Protein AF-A0A2N2MQY7-F1 (afdb_monomer_lite)

Secondary structure (DSSP, 8-state):
---S-S-----TTGGGSHHHHHHHHHT-TTHHHHHHHHHHHHHHHHHHHSGGG-EE-SSHHHHHHHHHHTT--HHHHHHHHHHHTSTTT--SEEEETTEEE-HHHHHHHHHHHHHHHHHHHHHHHHHHHHHHSS-S--------------------------------------------------------TTSHHHHHHHHHHHHHHHSS-SS--IIIIIHHHHHHHHTS-TTS-HHHHHHHHHHHHHTS-TTS---HHHHHHHHHHHHHHHHHHHHHHHHHHHHHHHHHHHHHHHHHHHHHHHHHHHHHHHHHHHHHHHTGGGS-HHHHHHHHHHHHHT-HHHHHHHHHHHHHHHTT-

pLDDT: mean 80.65, std 22.26, range [26.38, 97.62]

Structure (mmCIF, N/CA/C/O backbone):
data_AF-A0A2N2MQY7-F1
#
_entry.id   AF-A0A2N2MQY7-F1
#
loop_
_atom_site.group_PDB
_atom_site.id
_atom_site.type_symbol
_atom_site.label_atom_id
_atom_site.label_alt_id
_atom_site.label_comp_id
_atom_site.label_asym_id
_atom_site.label_entity_id
_atom_site.label_seq_id
_atom_site.pdbx_PDB_ins_code
_atom_site.Cartn_x
_atom_site.Cartn_y
_atom_site.Cartn_z
_atom_site.occupancy
_atom_site.B_iso_or_equiv
_atom_site.auth_seq_id
_atom_site.auth_comp_id
_atom_site.auth_asym_id
_atom_site.auth_atom_id
_atom_site.pdbx_PDB_model_num
ATOM 1 N N . MET A 1 1 ? -18.617 -23.678 7.180 1.00 64.31 1 MET A N 1
ATOM 2 C CA . MET A 1 1 ? -18.339 -22.227 7.083 1.00 64.31 1 MET A CA 1
ATOM 3 C C . MET A 1 1 ? -16.879 -22.102 6.721 1.00 64.31 1 MET A C 1
ATOM 5 O O . MET A 1 1 ? -16.097 -22.791 7.358 1.00 64.31 1 MET A O 1
ATOM 9 N N . LYS A 1 2 ? -16.524 -21.316 5.703 1.00 74.25 2 LYS A N 1
ATOM 10 C CA . LYS A 1 2 ? -15.114 -21.107 5.363 1.00 74.25 2 LYS A CA 1
ATOM 11 C C . LYS A 1 2 ? -14.362 -20.548 6.583 1.00 74.25 2 LYS A C 1
ATOM 13 O O . LYS A 1 2 ? -14.871 -19.644 7.252 1.00 74.25 2 LYS A O 1
ATOM 18 N N . THR A 1 3 ? -13.199 -21.111 6.878 1.00 87.56 3 THR A N 1
ATOM 19 C CA . THR A 1 3 ? -12.299 -20.779 8.001 1.00 87.56 3 THR A CA 1
ATOM 20 C C . THR A 1 3 ? -11.134 -19.895 7.563 1.00 87.56 3 THR A C 1
ATOM 22 O O . THR A 1 3 ? -10.180 -19.723 8.306 1.00 87.56 3 THR A O 1
ATOM 25 N N . ASN A 1 4 ? -11.236 -19.305 6.375 1.00 91.56 4 ASN A N 1
ATOM 26 C CA . ASN A 1 4 ? -10.226 -18.462 5.752 1.00 91.56 4 ASN A CA 1
ATOM 27 C C . ASN A 1 4 ? -10.803 -17.083 5.375 1.00 91.56 4 ASN A C 1
ATOM 29 O O . ASN A 1 4 ? -11.990 -16.798 5.632 1.00 91.56 4 ASN A O 1
ATOM 33 N N . ILE A 1 5 ? -9.976 -16.224 4.779 1.00 92.19 5 ILE A N 1
ATOM 34 C CA . ILE A 1 5 ? -10.369 -14.892 4.299 1.00 92.19 5 ILE A CA 1
ATOM 35 C C . ILE A 1 5 ? -9.988 -14.705 2.827 1.00 92.19 5 ILE A C 1
ATOM 37 O O . ILE A 1 5 ? -8.926 -15.135 2.395 1.00 92.19 5 ILE A O 1
ATOM 41 N N . ASP A 1 6 ? -10.861 -14.041 2.067 1.00 88.25 6 ASP A N 1
ATOM 42 C CA . ASP A 1 6 ? -10.621 -13.739 0.646 1.00 88.25 6 ASP A CA 1
ATOM 43 C C . ASP A 1 6 ? -9.917 -12.378 0.455 1.00 88.25 6 ASP A C 1
ATOM 45 O O . ASP A 1 6 ? -9.412 -12.073 -0.622 1.00 88.25 6 ASP A O 1
ATOM 49 N N . TYR A 1 7 ? -9.908 -11.534 1.493 1.00 88.69 7 TYR A N 1
ATOM 50 C CA . TYR A 1 7 ? -9.306 -10.205 1.471 1.00 88.69 7 TYR A CA 1
ATOM 51 C C . TYR A 1 7 ? -8.733 -9.846 2.841 1.00 88.69 7 TYR A C 1
ATOM 53 O O . TYR A 1 7 ? -9.344 -10.133 3.873 1.00 88.69 7 TYR A O 1
ATOM 61 N N . TYR A 1 8 ? -7.597 -9.155 2.827 1.00 91.25 8 TYR A N 1
ATOM 62 C CA . TYR A 1 8 ? -7.006 -8.484 3.976 1.00 91.25 8 TYR A CA 1
ATOM 63 C C . TYR A 1 8 ? -6.387 -7.150 3.529 1.00 91.25 8 TYR A C 1
ATOM 65 O O . TYR A 1 8 ? -5.948 -7.019 2.381 1.00 91.25 8 TYR A O 1
ATOM 73 N N . PRO A 1 9 ? -6.377 -6.124 4.395 1.00 86.69 9 PRO A N 1
ATOM 74 C CA . PRO A 1 9 ? -5.800 -4.836 4.051 1.00 86.69 9 PRO A CA 1
ATOM 75 C C . PRO A 1 9 ? -4.275 -4.945 3.943 1.00 86.69 9 PRO A C 1
ATOM 77 O O . PRO A 1 9 ? -3.631 -5.652 4.712 1.00 86.69 9 PRO A O 1
ATOM 80 N N . HIS A 1 10 ? -3.677 -4.189 3.027 1.00 83.19 10 HIS A N 1
ATOM 81 C CA . HIS A 1 10 ? -2.232 -3.977 2.980 1.00 83.19 10 HIS A CA 1
ATOM 82 C C . HIS A 1 10 ? -1.944 -2.475 2.962 1.00 83.19 10 HIS A C 1
ATOM 84 O O . HIS A 1 10 ? -2.691 -1.687 2.380 1.00 83.19 10 HIS A O 1
ATOM 90 N N . LYS A 1 11 ? -0.862 -2.052 3.624 1.00 82.88 11 LYS A N 1
ATOM 91 C CA . LYS A 1 11 ? -0.440 -0.645 3.607 1.00 82.88 11 LYS A CA 1
ATOM 92 C C . LYS A 1 11 ? 0.116 -0.316 2.219 1.00 82.88 11 LYS A C 1
ATOM 94 O O . LYS A 1 11 ? 1.047 -0.976 1.766 1.00 82.88 11 LYS A O 1
ATOM 99 N N . SER A 1 12 ? -0.386 0.737 1.575 1.00 79.69 12 SER A N 1
ATOM 100 C CA . SER A 1 12 ? 0.111 1.210 0.268 1.00 79.69 12 SER A CA 1
ATOM 101 C C . SER A 1 12 ? 1.613 1.539 0.279 1.00 79.69 12 SER A C 1
ATOM 103 O O . SER A 1 12 ? 2.314 1.371 -0.715 1.00 79.69 12 SER A O 1
ATOM 105 N N . GLU A 1 13 ? 2.132 1.944 1.437 1.00 87.12 13 GLU A N 1
ATOM 106 C CA . GLU A 1 13 ? 3.542 2.271 1.659 1.00 87.12 13 GLU A CA 1
ATOM 107 C C . GLU A 1 13 ? 4.332 1.123 2.316 1.00 87.12 13 GLU A C 1
ATOM 109 O O . GLU A 1 13 ? 5.405 1.358 2.876 1.00 87.12 13 GLU A O 1
ATOM 114 N N . ALA A 1 14 ? 3.834 -0.122 2.271 1.00 84.38 14 ALA A N 1
ATOM 115 C CA . ALA A 1 14 ? 4.506 -1.272 2.888 1.00 84.38 14 ALA A CA 1
ATOM 116 C C . ALA A 1 14 ? 5.955 -1.430 2.397 1.00 84.38 14 ALA A C 1
ATOM 118 O O . ALA A 1 14 ? 6.856 -1.621 3.210 1.00 84.38 14 ALA A O 1
ATOM 119 N N . HIS A 1 15 ? 6.208 -1.181 1.108 1.00 85.56 15 HIS A N 1
ATOM 120 C CA . HIS A 1 15 ? 7.547 -1.189 0.509 1.00 85.56 15 HIS A CA 1
ATOM 121 C C . HIS A 1 15 ? 8.566 -0.265 1.219 1.00 85.56 15 HIS A C 1
ATOM 123 O O . HIS A 1 15 ? 9.780 -0.470 1.107 1.00 85.56 15 HIS A O 1
ATOM 129 N N . ARG A 1 16 ? 8.115 0.759 1.964 1.00 90.38 16 ARG A N 1
ATOM 130 C CA . ARG A 1 16 ? 8.981 1.692 2.711 1.00 90.38 16 ARG A CA 1
ATOM 131 C C . ARG A 1 16 ? 9.264 1.271 4.149 1.00 90.38 16 ARG A C 1
ATOM 133 O O . ARG A 1 16 ? 10.143 1.881 4.768 1.00 90.38 16 ARG A O 1
ATOM 140 N N . HIS A 1 17 ? 8.546 0.280 4.675 1.00 92.69 17 HIS A N 1
ATOM 141 C CA . HIS A 1 17 ? 8.707 -0.191 6.048 1.00 92.69 17 HIS A CA 1
ATOM 142 C C . HIS A 1 17 ? 10.116 -0.752 6.279 1.00 92.69 17 HIS A C 1
ATOM 144 O O . HIS A 1 17 ? 10.716 -1.332 5.372 1.00 92.69 17 HIS A O 1
ATOM 150 N N . ALA A 1 18 ? 10.634 -0.605 7.502 1.00 93.06 18 ALA A N 1
ATOM 151 C CA . ALA A 1 18 ? 11.970 -1.081 7.860 1.00 93.06 18 ALA A CA 1
ATOM 152 C C . ALA A 1 18 ? 12.117 -2.591 7.610 1.00 93.06 18 ALA A C 1
ATOM 154 O O . ALA A 1 18 ? 13.033 -2.987 6.906 1.00 93.06 18 ALA A O 1
ATOM 155 N N . LYS A 1 19 ? 11.139 -3.395 8.050 1.00 93.56 19 LYS A N 1
ATOM 156 C CA . LYS A 1 19 ? 11.096 -4.855 7.838 1.00 93.56 19 LYS A CA 1
ATOM 157 C C . LYS A 1 19 ? 11.297 -5.266 6.368 1.00 93.56 19 LYS A C 1
ATOM 159 O O . LYS A 1 19 ? 12.140 -6.101 6.060 1.00 93.56 19 LYS A O 1
ATOM 164 N N . PHE A 1 20 ? 10.597 -4.608 5.438 1.00 93.69 20 PHE A N 1
ATOM 165 C CA . PHE A 1 20 ? 10.750 -4.873 4.001 1.00 93.69 20 PHE A CA 1
ATOM 166 C C . PHE A 1 20 ? 12.090 -4.379 3.444 1.00 93.69 20 PHE A C 1
ATOM 168 O O . PHE A 1 20 ? 12.684 -5.045 2.603 1.00 93.69 20 PHE A O 1
ATOM 175 N N . LYS A 1 21 ? 12.617 -3.247 3.927 1.00 93.56 21 LYS A N 1
ATOM 176 C CA . LYS A 1 21 ? 13.974 -2.798 3.566 1.00 93.56 21 LYS A CA 1
ATOM 177 C C . LYS A 1 21 ? 15.042 -3.791 4.032 1.00 93.56 21 LYS A C 1
ATOM 179 O O . LYS A 1 21 ? 15.948 -4.082 3.256 1.00 93.56 21 LYS A O 1
ATOM 184 N N . THR A 1 22 ? 14.918 -4.321 5.248 1.00 94.12 22 THR A N 1
ATOM 185 C CA . THR A 1 22 ? 15.824 -5.338 5.798 1.00 94.12 22 THR A CA 1
ATOM 186 C C . THR A 1 22 ? 15.770 -6.615 4.968 1.00 94.12 22 THR A C 1
ATOM 188 O O . THR A 1 22 ? 16.815 -7.076 4.515 1.00 94.12 22 THR A O 1
ATOM 191 N N . LEU A 1 23 ? 14.566 -7.118 4.665 1.00 94.69 23 LEU A N 1
ATOM 192 C CA . LEU A 1 23 ? 14.376 -8.285 3.799 1.00 94.69 23 LEU A CA 1
ATOM 193 C C . LEU A 1 23 ? 15.069 -8.101 2.440 1.00 94.69 23 LEU A C 1
ATOM 195 O O . LEU A 1 23 ? 15.850 -8.953 2.020 1.00 94.69 23 LEU A O 1
ATOM 199 N N . ARG A 1 24 ? 14.846 -6.961 1.773 1.00 94.06 24 ARG A N 1
ATOM 200 C CA . ARG A 1 24 ? 15.502 -6.663 0.490 1.00 94.06 24 ARG A CA 1
ATOM 201 C C . ARG A 1 24 ? 17.022 -6.598 0.619 1.00 94.06 24 ARG A C 1
ATOM 203 O O . ARG A 1 24 ? 17.723 -7.074 -0.264 1.00 94.06 24 ARG A O 1
ATOM 210 N N . SER A 1 25 ? 17.537 -6.046 1.715 1.00 92.44 25 SER A N 1
ATOM 211 C CA . SER A 1 25 ? 18.980 -5.979 1.948 1.00 92.44 25 SER A CA 1
ATOM 212 C C . SER A 1 25 ? 19.604 -7.365 2.147 1.00 92.44 25 SER A C 1
ATOM 214 O O . SER A 1 25 ? 20.717 -7.579 1.675 1.00 92.44 25 SER A O 1
ATOM 216 N N . MET A 1 26 ? 18.907 -8.301 2.805 1.00 91.25 26 MET A N 1
ATOM 217 C CA . MET A 1 26 ? 19.394 -9.671 3.037 1.00 91.25 26 MET A CA 1
ATOM 218 C C . MET A 1 26 ? 19.510 -10.489 1.745 1.00 91.25 26 MET A C 1
ATOM 220 O O . MET A 1 26 ? 20.450 -11.262 1.594 1.00 91.25 26 MET A O 1
ATOM 224 N N . TYR A 1 27 ? 18.601 -10.275 0.791 1.00 90.19 27 TYR A N 1
ATOM 225 C CA . TYR A 1 27 ? 18.616 -10.929 -0.526 1.00 90.19 27 TYR A CA 1
ATOM 226 C C . TYR A 1 27 ? 19.335 -10.101 -1.611 1.00 90.19 27 TYR A C 1
ATOM 228 O O . TYR A 1 27 ? 19.337 -10.461 -2.786 1.00 90.19 27 TYR A O 1
ATOM 236 N N . GLY A 1 28 ? 19.977 -8.998 -1.213 1.00 83.00 28 GLY A N 1
ATOM 237 C CA . GLY A 1 28 ? 20.645 -8.049 -2.097 1.00 83.00 28 GLY A CA 1
ATOM 238 C C . GLY A 1 28 ? 19.695 -6.991 -2.668 1.00 83.00 28 GLY A C 1
ATOM 239 O O . GLY A 1 28 ? 18.598 -7.284 -3.135 1.00 83.00 28 GLY A O 1
ATOM 240 N N . ASN A 1 29 ? 20.152 -5.733 -2.711 1.00 74.25 29 ASN A N 1
ATOM 241 C CA . ASN A 1 29 ? 19.390 -4.578 -3.224 1.00 74.25 29 ASN A CA 1
ATOM 242 C C . ASN A 1 29 ? 19.166 -4.588 -4.760 1.00 74.25 29 ASN A C 1
ATOM 244 O O . ASN A 1 29 ? 18.956 -3.539 -5.367 1.00 74.25 29 ASN A O 1
ATOM 248 N N . SER A 1 30 ? 19.249 -5.756 -5.396 1.00 78.00 30 SER A N 1
ATOM 249 C CA . SER A 1 30 ? 19.023 -5.989 -6.823 1.00 78.00 30 SER A CA 1
ATOM 250 C C . SER A 1 30 ? 17.628 -6.600 -7.056 1.00 78.00 30 SER A C 1
ATOM 252 O O . SER A 1 30 ? 16.735 -6.488 -6.213 1.00 78.00 30 SER A O 1
ATOM 254 N N . ASN A 1 31 ? 17.416 -7.240 -8.210 1.00 85.88 31 ASN A N 1
ATOM 255 C CA . ASN A 1 31 ? 16.150 -7.898 -8.551 1.00 85.88 31 ASN A CA 1
ATOM 256 C C . ASN A 1 31 ? 15.737 -8.982 -7.537 1.00 85.88 31 ASN A C 1
ATOM 258 O O . ASN A 1 31 ? 14.543 -9.170 -7.322 1.00 85.88 31 ASN A O 1
ATOM 262 N N . GLU A 1 32 ? 16.691 -9.652 -6.882 1.00 88.88 32 GLU A N 1
ATOM 263 C CA . GLU A 1 32 ? 16.396 -10.711 -5.903 1.00 88.88 32 GLU A CA 1
ATOM 264 C C . GLU A 1 32 ? 15.762 -10.175 -4.615 1.00 88.88 32 GLU A C 1
ATOM 266 O O . GLU A 1 32 ? 14.835 -10.789 -4.092 1.00 88.88 32 GLU A O 1
ATOM 271 N N . GLY A 1 33 ? 16.164 -8.991 -4.138 1.00 92.06 33 GLY A N 1
ATOM 272 C CA . GLY A 1 33 ? 15.514 -8.352 -2.993 1.00 92.06 33 GLY A CA 1
ATOM 273 C C . GLY A 1 33 ? 14.039 -8.057 -3.268 1.00 92.06 33 GLY A C 1
ATOM 274 O O . GLY A 1 33 ? 13.167 -8.387 -2.464 1.00 92.06 33 GLY A O 1
ATOM 275 N N . TRP A 1 34 ? 13.732 -7.490 -4.437 1.00 93.31 34 TRP A N 1
ATOM 276 C CA . TRP A 1 34 ? 12.344 -7.254 -4.847 1.00 93.31 34 TRP A CA 1
ATOM 277 C C . TRP A 1 34 ? 11.568 -8.556 -5.073 1.00 93.31 34 TRP A C 1
ATOM 279 O O . TRP A 1 34 ? 10.391 -8.629 -4.716 1.00 93.31 34 TRP A O 1
ATOM 289 N N . ALA A 1 35 ? 12.215 -9.596 -5.605 1.00 94.62 35 ALA A N 1
ATOM 290 C CA . ALA A 1 35 ? 11.611 -10.918 -5.733 1.00 94.62 35 ALA A CA 1
ATOM 291 C C . ALA A 1 35 ? 11.278 -11.527 -4.360 1.00 94.62 35 ALA A C 1
ATOM 293 O O . ALA A 1 35 ? 10.201 -12.096 -4.200 1.00 94.62 35 ALA A O 1
ATOM 294 N N . ALA A 1 36 ? 12.145 -11.366 -3.354 1.00 94.69 36 ALA A N 1
ATOM 295 C CA . ALA A 1 36 ? 11.895 -11.811 -1.982 1.00 94.69 36 ALA A CA 1
ATOM 296 C C . ALA A 1 36 ? 10.672 -11.115 -1.359 1.00 94.69 36 ALA A C 1
ATOM 298 O O . ALA A 1 36 ? 9.833 -11.772 -0.743 1.00 94.69 36 ALA A O 1
ATOM 299 N N . GLU A 1 37 ? 10.509 -9.806 -1.575 1.00 94.69 37 GLU A N 1
ATOM 300 C CA . GLU A 1 37 ? 9.297 -9.091 -1.154 1.00 94.69 37 GLU A CA 1
ATOM 301 C C . GLU A 1 37 ? 8.044 -9.603 -1.884 1.00 94.69 37 GLU A C 1
ATOM 303 O O . GLU A 1 37 ? 7.013 -9.832 -1.253 1.00 94.69 37 GLU A O 1
ATOM 308 N N . GLY A 1 38 ? 8.126 -9.847 -3.195 1.00 94.88 38 GLY A N 1
ATOM 309 C CA . GLY A 1 38 ? 7.031 -10.452 -3.961 1.00 94.88 38 GLY A CA 1
ATOM 310 C C . GLY A 1 38 ? 6.638 -11.841 -3.442 1.00 94.88 38 GLY A C 1
ATOM 311 O O . GLY A 1 38 ? 5.454 -12.118 -3.247 1.00 94.88 38 GLY A O 1
ATOM 312 N N . ARG A 1 39 ? 7.631 -12.688 -3.141 1.00 96.25 39 ARG A N 1
ATOM 313 C CA . ARG A 1 39 ? 7.446 -14.020 -2.539 1.00 96.25 39 ARG A CA 1
ATOM 314 C C . ARG A 1 39 ? 6.794 -13.933 -1.161 1.00 96.25 39 ARG A C 1
ATOM 316 O O . ARG A 1 39 ? 5.934 -14.751 -0.854 1.00 96.25 39 ARG A O 1
ATOM 323 N N . PHE A 1 40 ? 7.129 -12.926 -0.353 1.00 95.75 40 PHE A N 1
ATOM 324 C CA . PHE A 1 40 ? 6.443 -12.696 0.920 1.00 95.75 40 PHE A CA 1
ATOM 325 C C . PHE A 1 40 ? 4.948 -12.415 0.711 1.00 95.75 40 PHE A C 1
ATOM 327 O O . PHE A 1 40 ? 4.113 -13.004 1.391 1.00 95.75 40 PHE A O 1
ATOM 334 N N . TRP A 1 41 ? 4.585 -11.546 -0.237 1.00 95.25 41 TRP A N 1
ATOM 335 C CA . TRP A 1 41 ? 3.173 -11.244 -0.495 1.00 95.25 41 TRP A CA 1
ATOM 336 C C . TRP A 1 41 ? 2.405 -12.456 -1.017 1.00 95.25 41 TRP A C 1
ATOM 338 O O . TRP A 1 41 ? 1.271 -12.685 -0.597 1.00 95.25 41 TRP A O 1
ATOM 348 N N . ALA A 1 42 ? 3.033 -13.257 -1.876 1.00 96.12 42 ALA A N 1
ATOM 349 C CA . ALA A 1 42 ? 2.471 -14.527 -2.312 1.00 96.12 42 ALA A CA 1
ATOM 350 C C . ALA A 1 42 ? 2.276 -15.490 -1.127 1.00 96.12 42 ALA A C 1
ATOM 352 O O . ALA A 1 42 ? 1.174 -16.000 -0.948 1.00 96.12 42 ALA A O 1
ATOM 353 N N . LEU A 1 43 ? 3.275 -15.651 -0.250 1.00 96.62 43 LEU A N 1
ATOM 354 C CA . LEU A 1 43 ? 3.163 -16.460 0.969 1.00 96.62 43 LEU A CA 1
ATOM 355 C C . LEU A 1 43 ? 2.022 -15.973 1.873 1.00 96.62 43 LEU A C 1
ATOM 357 O O . LEU A 1 43 ? 1.276 -16.778 2.423 1.00 96.62 43 LEU A O 1
ATOM 361 N N . ASN A 1 44 ? 1.850 -14.659 1.998 1.00 95.25 44 ASN A N 1
ATOM 362 C CA . ASN A 1 44 ? 0.792 -14.074 2.812 1.00 95.25 44 ASN A CA 1
ATOM 363 C C . ASN A 1 44 ? -0.612 -14.413 2.267 1.00 95.25 44 ASN A C 1
ATOM 365 O O . ASN A 1 44 ? -1.529 -14.678 3.043 1.00 95.25 44 ASN A O 1
ATOM 369 N N . ASN A 1 45 ? -0.764 -14.521 0.941 1.00 95.38 45 ASN A N 1
ATOM 370 C CA . ASN A 1 45 ? -1.988 -15.044 0.326 1.00 95.38 45 ASN A CA 1
ATOM 371 C C . ASN A 1 45 ? -2.200 -16.534 0.639 1.00 95.38 45 ASN A C 1
ATOM 373 O O . ASN A 1 45 ? -3.327 -16.936 0.933 1.00 95.38 45 ASN A O 1
ATOM 377 N N . LEU A 1 46 ? -1.135 -17.348 0.631 1.00 96.00 46 LEU A N 1
ATOM 378 C CA . LEU A 1 46 ? -1.223 -18.763 1.019 1.00 96.00 46 LEU A CA 1
ATOM 379 C C . LEU A 1 46 ? -1.710 -18.900 2.462 1.00 96.00 46 LEU A C 1
ATOM 381 O O . LEU A 1 46 ? -2.647 -19.654 2.722 1.00 96.00 46 LEU A O 1
ATOM 385 N N . ILE A 1 47 ? -1.151 -18.105 3.378 1.00 96.44 47 ILE A N 1
ATOM 386 C CA . ILE A 1 47 ? -1.582 -18.038 4.779 1.00 96.44 47 ILE A CA 1
ATOM 387 C C . ILE A 1 47 ? -3.057 -17.638 4.869 1.00 96.44 47 ILE A C 1
ATOM 389 O O . ILE A 1 47 ? -3.827 -18.333 5.524 1.00 96.44 47 ILE A O 1
ATOM 393 N N . ALA A 1 48 ? -3.476 -16.565 4.192 1.00 95.31 48 ALA A N 1
ATOM 394 C CA . ALA A 1 48 ? -4.861 -16.091 4.217 1.00 95.31 48 ALA A CA 1
ATOM 395 C C . ALA A 1 48 ? -5.866 -17.131 3.692 1.00 95.31 48 ALA A C 1
ATOM 397 O O . ALA A 1 48 ? -7.005 -17.182 4.163 1.00 95.31 48 ALA A O 1
ATOM 398 N N . SER A 1 49 ? -5.440 -17.969 2.742 1.00 94.19 49 SER A N 1
ATOM 399 C CA . SER A 1 49 ? -6.254 -19.039 2.161 1.00 94.19 49 SER A CA 1
ATOM 400 C C . SER A 1 49 ? -6.343 -20.296 3.035 1.00 94.19 49 SER A C 1
ATOM 402 O O . SER A 1 49 ? -7.311 -21.053 2.898 1.00 94.19 49 SER A O 1
ATOM 404 N N . ALA A 1 50 ? -5.374 -20.498 3.935 1.00 94.12 50 ALA A N 1
ATOM 405 C CA . ALA A 1 50 ? -5.273 -21.661 4.804 1.00 94.12 50 ALA A CA 1
ATOM 406 C C . ALA A 1 50 ? -6.352 -21.677 5.899 1.00 94.12 50 ALA A C 1
ATOM 408 O O . ALA A 1 50 ? -6.986 -20.668 6.229 1.00 94.12 50 ALA A O 1
ATOM 409 N N . ASP A 1 51 ? -6.557 -22.849 6.499 1.00 93.06 51 ASP A N 1
ATOM 410 C CA . ASP A 1 51 ? -7.517 -23.005 7.586 1.00 93.06 51 ASP A CA 1
ATOM 411 C C . ASP A 1 51 ? -7.128 -22.166 8.805 1.00 93.06 51 ASP A C 1
ATOM 413 O O . ASP A 1 51 ? -5.995 -22.192 9.277 1.00 93.06 51 ASP A O 1
ATOM 417 N N . ASN A 1 52 ? -8.099 -21.409 9.320 1.00 93.88 52 ASN A N 1
ATOM 418 C CA . ASN A 1 52 ? -7.923 -20.414 10.382 1.00 93.88 52 ASN A CA 1
ATOM 419 C C . ASN A 1 52 ? -6.896 -19.322 10.058 1.00 93.88 52 ASN A C 1
ATOM 421 O O . ASN A 1 52 ? -6.456 -18.629 10.970 1.00 93.88 52 ASN A O 1
ATOM 425 N N . CYS A 1 53 ? -6.543 -19.160 8.781 1.00 95.62 53 CYS A N 1
ATOM 426 C CA . CYS A 1 53 ? -5.453 -18.306 8.320 1.00 95.62 53 CYS A CA 1
ATOM 427 C C . CYS A 1 53 ? -4.093 -18.656 8.955 1.00 95.62 53 CYS A C 1
ATOM 429 O O . CYS A 1 53 ? -3.295 -17.780 9.300 1.00 95.62 53 CYS A O 1
ATOM 431 N N . GLN A 1 54 ? -3.861 -19.956 9.154 1.00 95.38 54 GLN A N 1
ATOM 432 C CA . GLN A 1 54 ? -2.659 -20.512 9.765 1.00 95.38 54 GLN A CA 1
ATOM 433 C C . GLN A 1 54 ? -2.038 -21.533 8.819 1.00 95.38 54 GLN A C 1
ATOM 435 O O . GLN A 1 54 ? -2.652 -22.546 8.478 1.00 95.38 54 GLN A O 1
ATOM 440 N N . LEU A 1 55 ? -0.808 -21.267 8.393 1.00 95.81 55 LEU A N 1
ATOM 441 C CA . LEU A 1 55 ? -0.078 -22.146 7.497 1.00 95.81 55 LEU A CA 1
ATOM 442 C C . LEU A 1 55 ? 0.739 -23.154 8.304 1.00 95.81 55 LEU A C 1
ATOM 444 O O . LEU A 1 55 ? 1.742 -22.812 8.926 1.00 95.81 55 LEU A O 1
ATOM 448 N N . ASP A 1 56 ? 0.298 -24.408 8.277 1.00 95.56 56 ASP A N 1
ATOM 449 C CA . ASP A 1 56 ? 0.979 -25.534 8.914 1.00 95.56 56 ASP A CA 1
ATOM 450 C C . ASP A 1 56 ? 2.070 -26.104 7.994 1.00 95.56 56 ASP A C 1
ATOM 452 O O . ASP A 1 56 ? 1.778 -26.811 7.024 1.00 95.56 56 ASP A O 1
ATOM 456 N N . LEU A 1 57 ? 3.328 -25.806 8.318 1.00 94.88 57 LEU A N 1
ATOM 457 C CA . LEU A 1 57 ? 4.529 -26.271 7.624 1.00 94.88 57 LEU A CA 1
ATOM 458 C C . LEU A 1 57 ? 5.157 -27.513 8.274 1.00 94.88 57 LEU A C 1
ATOM 460 O O . LEU A 1 57 ? 6.122 -28.056 7.739 1.00 94.88 57 LEU A O 1
ATOM 464 N N . THR A 1 58 ? 4.590 -28.041 9.368 1.00 93.19 58 THR A N 1
ATOM 465 C CA . THR A 1 58 ? 5.041 -29.320 9.961 1.00 93.19 58 THR A CA 1
ATOM 466 C C . THR A 1 58 ? 4.855 -30.489 8.984 1.00 93.19 58 THR A C 1
ATOM 468 O O . THR A 1 58 ? 5.580 -31.489 9.004 1.00 93.19 58 THR A O 1
ATOM 471 N N . LYS A 1 59 ? 3.885 -30.352 8.073 1.00 91.75 59 LYS A N 1
ATOM 472 C CA . LYS A 1 59 ? 3.595 -31.303 7.003 1.00 91.75 59 LYS A CA 1
ATOM 473 C C . LYS A 1 59 ? 4.492 -31.028 5.800 1.00 91.75 59 LYS A C 1
ATOM 475 O O . LYS A 1 59 ? 4.287 -30.061 5.071 1.00 91.75 59 LYS A O 1
ATOM 480 N N . LYS A 1 60 ? 5.392 -31.968 5.490 1.00 91.50 60 LYS A N 1
ATOM 481 C CA . LYS A 1 60 ? 6.292 -31.894 4.318 1.00 91.50 60 LYS A CA 1
ATOM 482 C C . LYS A 1 60 ? 5.572 -31.615 2.992 1.00 91.50 60 LYS A C 1
ATOM 484 O O . LYS A 1 60 ? 6.124 -30.933 2.138 1.00 91.50 60 LYS A O 1
ATOM 489 N N . ARG A 1 61 ? 4.341 -32.116 2.820 1.00 93.56 61 ARG A N 1
ATOM 490 C CA . ARG A 1 61 ? 3.517 -31.831 1.631 1.00 93.56 61 ARG A CA 1
ATOM 491 C C . ARG A 1 61 ? 3.205 -30.339 1.501 1.00 93.56 61 ARG A C 1
ATOM 493 O O . ARG A 1 61 ? 3.322 -29.809 0.406 1.00 93.56 61 ARG A O 1
ATOM 500 N N . ASN A 1 62 ? 2.819 -29.688 2.597 1.00 92.75 62 ASN A N 1
ATOM 501 C CA . ASN A 1 62 ? 2.493 -28.263 2.591 1.00 92.75 62 ASN A CA 1
ATOM 502 C C . ASN A 1 62 ? 3.745 -27.445 2.289 1.00 92.75 62 ASN A C 1
ATOM 504 O O . ASN A 1 62 ? 3.711 -26.588 1.419 1.00 92.75 62 ASN A O 1
ATOM 508 N N . MET A 1 63 ? 4.868 -27.792 2.924 1.00 93.94 63 MET A N 1
ATOM 509 C CA . MET A 1 63 ? 6.159 -27.162 2.654 1.00 93.94 63 MET A CA 1
ATOM 510 C C . MET A 1 63 ? 6.557 -27.263 1.174 1.00 93.94 63 MET A C 1
ATOM 512 O O . MET A 1 63 ? 6.916 -26.257 0.574 1.00 93.94 63 MET A O 1
ATOM 516 N N . GLY A 1 64 ? 6.435 -28.450 0.568 1.00 93.94 64 GLY A N 1
ATOM 517 C CA . GLY A 1 64 ? 6.716 -28.642 -0.857 1.00 93.94 64 GLY A CA 1
ATOM 518 C C . GLY A 1 64 ? 5.771 -27.858 -1.773 1.00 93.94 64 GLY A C 1
ATOM 519 O O . GLY A 1 64 ? 6.235 -27.236 -2.719 1.00 93.94 64 GLY A O 1
ATOM 520 N N . SER A 1 65 ? 4.469 -27.839 -1.466 1.00 95.94 65 SER A N 1
ATOM 521 C CA . SER A 1 65 ? 3.474 -27.071 -2.232 1.00 95.94 65 SER A CA 1
ATOM 522 C C . SER A 1 65 ? 3.754 -25.569 -2.175 1.00 95.94 65 SER A C 1
ATOM 524 O O . SER A 1 65 ? 3.747 -24.903 -3.201 1.00 95.94 65 SER A O 1
ATOM 526 N N . CYS A 1 66 ? 4.048 -25.033 -0.988 1.00 96.31 66 CYS A N 1
ATOM 527 C CA . CYS A 1 66 ? 4.365 -23.617 -0.827 1.00 96.31 66 CYS A CA 1
ATOM 528 C C . CYS A 1 66 ? 5.683 -23.242 -1.515 1.00 96.31 66 CYS A C 1
ATOM 530 O O . CYS A 1 66 ? 5.757 -22.181 -2.125 1.00 96.31 66 CYS A O 1
ATOM 532 N N . ALA A 1 67 ? 6.709 -24.095 -1.437 1.00 96.25 67 ALA A N 1
ATOM 533 C CA . ALA A 1 67 ? 7.979 -23.856 -2.120 1.00 96.25 67 ALA A CA 1
ATOM 534 C C . ALA A 1 67 ? 7.796 -23.784 -3.648 1.00 96.25 67 ALA A C 1
ATOM 536 O O . ALA A 1 67 ? 8.296 -22.852 -4.280 1.00 96.25 67 ALA A O 1
ATOM 537 N N . ASP A 1 68 ? 7.016 -24.711 -4.215 1.00 96.56 68 ASP A N 1
ATOM 538 C CA . ASP A 1 68 ? 6.687 -24.750 -5.645 1.00 96.56 68 ASP A CA 1
ATOM 539 C C . ASP A 1 68 ? 5.904 -23.503 -6.087 1.00 96.56 68 ASP A C 1
ATOM 541 O O . ASP A 1 68 ? 6.306 -22.818 -7.028 1.00 96.56 68 ASP A O 1
ATOM 545 N N . GLU A 1 69 ? 4.855 -23.121 -5.349 1.00 96.06 69 GLU A N 1
ATOM 546 C CA . GLU A 1 69 ? 4.060 -21.920 -5.648 1.00 96.06 69 GLU A CA 1
ATOM 547 C C . GLU A 1 69 ? 4.872 -20.618 -5.574 1.00 96.06 69 GLU A C 1
ATOM 549 O O . GLU A 1 69 ? 4.581 -19.654 -6.284 1.00 96.06 69 GLU A O 1
ATOM 554 N N . LEU A 1 70 ? 5.912 -20.584 -4.740 1.00 96.00 70 LEU A N 1
ATOM 555 C CA . LEU A 1 70 ? 6.820 -19.443 -4.620 1.00 96.00 70 LEU A CA 1
ATOM 556 C C . LEU A 1 70 ? 8.029 -19.516 -5.567 1.00 96.00 70 LEU A C 1
ATOM 558 O O . LEU A 1 70 ? 8.872 -18.609 -5.556 1.00 96.00 70 LEU A O 1
ATOM 562 N N . GLY A 1 71 ? 8.116 -20.568 -6.387 1.00 95.19 71 GLY A N 1
ATOM 563 C CA . GLY A 1 71 ? 9.174 -20.767 -7.373 1.00 95.19 71 GLY A CA 1
ATOM 564 C C . GLY A 1 71 ? 10.561 -20.908 -6.747 1.00 95.19 71 GLY A C 1
ATOM 565 O O . GLY A 1 71 ? 11.512 -20.291 -7.230 1.00 95.19 71 GLY A O 1
ATOM 566 N N . MET A 1 72 ? 10.677 -21.657 -5.648 1.00 95.62 72 MET A N 1
ATOM 567 C CA . MET A 1 72 ? 11.938 -21.876 -4.934 1.00 95.62 72 MET A CA 1
ATOM 568 C C . MET A 1 72 ? 12.132 -23.337 -4.519 1.00 95.62 72 MET A C 1
ATOM 570 O O . MET A 1 72 ? 11.182 -24.117 -4.468 1.00 95.62 72 MET A O 1
ATOM 574 N N . SER A 1 73 ? 13.379 -23.720 -4.228 1.00 96.69 73 SER A N 1
ATOM 575 C CA . SER A 1 73 ? 13.670 -25.045 -3.673 1.00 96.69 73 SER A CA 1
ATOM 576 C C . SER A 1 73 ? 13.126 -25.178 -2.244 1.00 96.69 73 SER A C 1
ATOM 578 O O . SER A 1 73 ? 12.825 -24.186 -1.577 1.00 96.69 73 SER A O 1
ATOM 580 N N . ILE A 1 74 ? 12.998 -26.411 -1.747 1.00 95.44 74 ILE A N 1
ATOM 581 C CA . ILE A 1 74 ? 12.524 -26.660 -0.376 1.00 95.44 74 ILE A CA 1
ATOM 582 C C . ILE A 1 74 ? 13.533 -26.115 0.646 1.00 95.44 74 ILE A C 1
ATOM 584 O O . ILE A 1 74 ? 13.150 -25.599 1.700 1.00 95.44 74 ILE A O 1
ATOM 588 N N . GLU A 1 75 ? 14.822 -26.211 0.330 1.00 96.25 75 GLU A N 1
ATOM 589 C CA . GLU A 1 75 ? 15.925 -25.695 1.132 1.00 96.25 75 GLU A CA 1
ATOM 590 C C . GLU A 1 75 ? 15.887 -24.160 1.192 1.00 96.25 75 GLU A C 1
ATOM 592 O O . GLU A 1 75 ? 15.960 -23.574 2.280 1.00 96.25 75 GLU A O 1
ATOM 597 N N . ASP A 1 76 ? 15.681 -23.508 0.044 1.00 95.12 76 ASP A N 1
ATOM 598 C CA . ASP A 1 76 ? 15.544 -22.051 -0.034 1.00 95.12 76 ASP A CA 1
ATOM 599 C C . ASP A 1 76 ? 14.288 -21.575 0.690 1.00 95.12 76 ASP A C 1
ATOM 601 O O . ASP A 1 76 ? 14.333 -20.572 1.397 1.00 95.12 76 ASP A O 1
ATOM 605 N N . PHE A 1 77 ? 13.182 -22.316 0.583 1.00 96.88 77 PHE A N 1
ATOM 606 C CA . PHE A 1 77 ? 11.944 -22.009 1.294 1.00 96.88 77 PHE A CA 1
ATOM 607 C C . PHE A 1 77 ? 12.116 -22.109 2.807 1.00 96.88 77 PHE A C 1
ATOM 609 O O . PHE A 1 77 ? 11.697 -21.214 3.535 1.00 96.88 77 PHE A O 1
ATOM 616 N N . SER A 1 78 ? 12.794 -23.149 3.293 1.00 95.19 78 SER A N 1
ATOM 617 C CA . SER A 1 78 ? 13.083 -23.303 4.725 1.00 95.19 78 SER A CA 1
ATOM 618 C C . SER A 1 78 ? 13.945 -22.145 5.247 1.00 95.19 78 SER A C 1
ATOM 620 O O . SER A 1 78 ? 13.691 -21.602 6.328 1.00 95.19 78 SER A O 1
ATOM 622 N N . THR A 1 79 ? 14.924 -21.718 4.445 1.00 95.62 79 THR A N 1
ATOM 623 C CA . THR A 1 79 ? 15.764 -20.549 4.741 1.00 95.62 79 THR A CA 1
ATOM 624 C C . THR A 1 79 ? 14.935 -19.265 4.730 1.00 95.62 79 THR A C 1
ATOM 626 O O . THR A 1 79 ? 15.039 -18.453 5.644 1.00 95.62 79 THR A O 1
ATOM 629 N N . PHE A 1 80 ? 14.059 -19.105 3.739 1.00 96.44 80 PHE A N 1
ATOM 630 C CA . PHE A 1 80 ? 13.190 -17.943 3.587 1.00 96.44 80 PHE A CA 1
ATOM 631 C C . PHE A 1 80 ? 12.224 -17.791 4.764 1.00 96.44 80 PHE A C 1
ATOM 633 O O . PHE A 1 80 ? 12.127 -16.705 5.330 1.00 96.44 80 PHE A O 1
ATOM 640 N N . ILE A 1 81 ? 11.572 -18.874 5.198 1.00 96.56 81 ILE A N 1
ATOM 641 C CA . ILE A 1 81 ? 10.711 -18.870 6.390 1.00 96.56 81 ILE A CA 1
ATOM 642 C C . ILE A 1 81 ? 11.501 -18.451 7.631 1.00 96.56 81 ILE A C 1
ATOM 644 O O . ILE A 1 81 ? 11.065 -17.544 8.335 1.00 96.56 81 ILE A O 1
ATOM 648 N N . SER A 1 82 ? 12.687 -19.033 7.845 1.00 94.62 82 SER A N 1
ATOM 649 C CA . SER A 1 82 ? 13.558 -18.680 8.976 1.00 94.62 82 SER A CA 1
ATOM 650 C C . SER A 1 82 ? 13.960 -17.201 8.974 1.00 94.62 82 SER A C 1
ATOM 652 O O . SER A 1 82 ? 14.007 -16.577 10.030 1.00 94.62 82 SER A O 1
ATOM 654 N N . VAL A 1 83 ? 14.226 -16.621 7.797 1.00 95.44 83 VAL A N 1
ATOM 655 C CA . VAL A 1 83 ? 14.519 -15.185 7.663 1.00 95.44 83 VAL A CA 1
ATOM 656 C C . VAL A 1 83 ? 13.293 -14.347 8.018 1.00 95.44 83 VAL A C 1
ATOM 658 O O . VAL A 1 83 ? 13.408 -13.389 8.776 1.00 95.44 83 VAL A O 1
ATOM 661 N N . LEU A 1 84 ? 12.116 -14.699 7.496 1.00 96.31 84 LEU A N 1
ATOM 662 C CA . LEU A 1 84 ? 10.887 -13.940 7.727 1.00 96.31 84 LEU A CA 1
ATOM 663 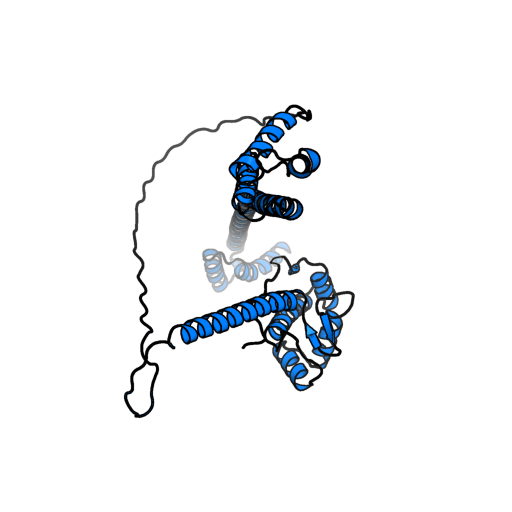C C . LEU A 1 84 ? 10.420 -13.968 9.188 1.00 96.31 84 LEU A C 1
ATOM 665 O O . LEU A 1 84 ? 9.841 -12.979 9.641 1.00 96.31 84 LEU A O 1
ATOM 669 N N . SER A 1 85 ? 10.650 -15.074 9.900 1.00 95.56 85 SER A N 1
ATOM 670 C CA . SER A 1 85 ? 10.342 -15.220 11.328 1.00 95.56 85 SER A CA 1
ATOM 671 C C . SER A 1 85 ? 11.474 -14.764 12.253 1.00 95.56 85 SER A C 1
ATOM 673 O O . SER A 1 85 ? 11.317 -14.798 13.470 1.00 95.56 85 SER A O 1
ATOM 675 N N . GLY A 1 86 ? 12.632 -14.388 11.703 1.00 93.06 86 GLY A N 1
ATOM 676 C CA . GLY A 1 86 ? 13.776 -13.914 12.478 1.00 93.06 86 GLY A CA 1
ATOM 677 C C . GLY A 1 86 ? 13.552 -12.512 13.050 1.00 93.06 86 GLY A C 1
ATOM 678 O O . GLY A 1 86 ? 12.826 -11.711 12.465 1.00 93.06 86 GLY A O 1
ATOM 679 N N . GLU A 1 87 ? 14.224 -12.192 14.160 1.00 88.81 87 GLU A N 1
ATOM 680 C CA . GLU A 1 87 ? 14.048 -10.927 14.902 1.00 88.81 87 GLU A CA 1
ATOM 681 C C . GLU A 1 87 ? 14.311 -9.665 14.058 1.00 88.81 87 GLU A C 1
ATOM 683 O O . GLU A 1 87 ? 13.688 -8.627 14.276 1.00 88.81 87 GLU A O 1
ATOM 688 N N . ASP A 1 88 ? 15.198 -9.752 13.063 1.00 87.75 88 ASP A N 1
ATOM 689 C CA . ASP A 1 88 ? 15.569 -8.614 12.212 1.00 87.75 88 ASP A CA 1
ATOM 690 C C . ASP A 1 88 ? 14.462 -8.202 11.226 1.00 87.75 88 ASP A C 1
ATOM 692 O O . ASP A 1 88 ? 14.353 -7.031 10.841 1.00 87.75 88 ASP A O 1
ATOM 696 N N . VAL A 1 89 ? 13.665 -9.171 10.767 1.00 91.75 89 VAL A N 1
ATOM 697 C CA . VAL A 1 89 ? 12.636 -8.973 9.738 1.00 91.75 89 VAL A CA 1
ATOM 698 C C . VAL A 1 89 ? 11.246 -9.044 10.353 1.00 91.75 89 VAL A C 1
ATOM 700 O O . VAL A 1 89 ? 10.445 -8.151 10.087 1.00 91.75 89 VAL A O 1
ATOM 703 N N . ASP A 1 90 ? 10.966 -10.059 11.173 1.00 92.62 90 ASP A N 1
ATOM 704 C CA . ASP A 1 90 ? 9.735 -10.218 11.958 1.00 92.62 90 ASP A CA 1
ATOM 705 C C . ASP A 1 90 ? 8.461 -9.947 11.128 1.00 92.62 90 ASP A C 1
ATOM 707 O O . ASP A 1 90 ? 7.554 -9.202 11.505 1.00 92.62 90 ASP A O 1
ATOM 711 N N . LEU A 1 91 ? 8.424 -10.466 9.900 1.00 93.75 91 LEU A N 1
ATOM 712 C CA . LEU A 1 91 ? 7.268 -10.343 9.006 1.00 93.75 91 LEU A CA 1
ATOM 713 C C . LEU A 1 91 ? 6.292 -11.510 9.170 1.00 93.75 91 LEU A C 1
ATOM 715 O O . LEU A 1 91 ? 5.129 -11.394 8.778 1.00 93.75 91 LEU A O 1
ATOM 719 N N . LEU A 1 92 ? 6.769 -12.622 9.725 1.00 95.88 92 LEU A N 1
ATOM 720 C CA . LEU A 1 92 ? 6.025 -13.856 9.906 1.00 95.88 92 LEU A CA 1
ATOM 721 C C . LEU A 1 92 ? 6.013 -14.230 11.388 1.00 95.88 92 LEU A C 1
ATOM 723 O O . LEU A 1 92 ? 7.060 -14.310 12.020 1.00 95.88 92 LEU A O 1
ATOM 727 N N . SER A 1 93 ? 4.829 -14.489 11.930 1.00 94.62 93 SER A N 1
ATOM 728 C CA . SER A 1 93 ? 4.646 -14.862 13.329 1.00 94.62 93 SER A CA 1
ATOM 729 C C . SER A 1 93 ? 4.399 -16.360 13.441 1.00 94.62 93 SER A C 1
ATOM 731 O O . SER A 1 93 ? 3.476 -16.895 12.823 1.00 94.62 93 SER A O 1
ATOM 733 N N . GLU A 1 94 ? 5.197 -17.040 14.257 1.00 94.75 94 GLU A N 1
ATOM 734 C CA . GLU A 1 94 ? 4.978 -18.442 14.600 1.00 94.75 94 GLU A CA 1
ATOM 735 C C . GLU A 1 94 ? 4.034 -18.531 15.809 1.00 94.75 94 GLU A C 1
ATOM 737 O O . GLU A 1 94 ? 4.360 -18.083 16.906 1.00 94.75 94 GLU A O 1
ATOM 742 N N . ILE A 1 95 ? 2.831 -19.077 15.611 1.00 91.44 95 ILE A N 1
ATOM 743 C CA . ILE A 1 95 ? 1.833 -19.216 16.692 1.00 91.44 95 ILE A CA 1
ATOM 744 C C . ILE A 1 95 ? 2.151 -20.443 17.552 1.00 91.44 95 ILE A C 1
ATOM 746 O O . ILE A 1 95 ? 1.923 -20.472 18.761 1.00 91.44 95 ILE A O 1
ATOM 750 N N . SER A 1 96 ? 2.648 -21.484 16.897 1.00 90.44 96 SER A N 1
ATOM 751 C CA . SER A 1 96 ? 3.051 -22.753 17.489 1.00 90.44 96 SER A CA 1
ATOM 752 C C . SER A 1 96 ? 4.088 -23.403 16.578 1.00 90.44 96 SER A C 1
ATOM 754 O O . SER A 1 96 ? 4.063 -23.106 15.385 1.00 90.44 96 SER A O 1
ATOM 756 N N . PRO A 1 97 ? 4.943 -24.309 17.086 1.00 92.19 97 PRO A N 1
ATOM 757 C CA . PRO A 1 97 ? 6.047 -24.873 16.313 1.00 92.19 97 PRO A CA 1
ATOM 758 C C . PRO A 1 97 ? 5.617 -25.393 14.932 1.00 92.19 97 PRO A C 1
ATOM 760 O O . PRO A 1 97 ? 4.818 -26.326 14.832 1.00 92.19 97 PRO A O 1
ATOM 763 N N . GLY A 1 98 ? 6.142 -24.778 13.873 1.00 91.62 98 GLY A N 1
ATOM 764 C CA . GLY A 1 98 ? 5.859 -25.090 12.474 1.00 91.62 98 GLY A CA 1
ATOM 765 C C . GLY A 1 98 ? 4.540 -24.539 11.921 1.00 91.62 98 GLY A C 1
ATOM 766 O O . GLY A 1 98 ? 4.166 -24.919 10.813 1.00 91.62 98 GLY A O 1
ATOM 767 N N . ILE A 1 99 ? 3.824 -23.677 12.649 1.00 95.31 99 ILE A N 1
ATOM 768 C CA . ILE A 1 99 ? 2.562 -23.057 12.220 1.00 95.31 99 ILE A CA 1
ATOM 769 C C . ILE A 1 99 ? 2.710 -21.536 12.213 1.00 95.31 99 ILE A C 1
ATOM 771 O O . ILE A 1 99 ? 2.880 -20.901 13.257 1.00 95.31 99 ILE A O 1
ATOM 775 N N . PHE A 1 100 ? 2.567 -20.955 11.025 1.00 96.69 100 PHE A N 1
ATOM 776 C CA . PHE A 1 100 ? 2.873 -19.554 10.768 1.00 96.69 100 PHE A CA 1
ATOM 777 C C . PHE A 1 100 ? 1.647 -18.746 10.340 1.00 96.69 100 PHE A C 1
ATOM 779 O O . PHE A 1 100 ? 0.743 -19.246 9.666 1.00 96.69 100 PHE A O 1
ATOM 786 N N . THR A 1 101 ? 1.635 -17.468 10.707 1.00 96.75 101 THR A N 1
ATOM 787 C CA . THR A 1 101 ? 0.665 -16.471 10.242 1.00 96.75 101 THR A CA 1
ATOM 788 C C . THR A 1 101 ? 1.327 -15.099 10.081 1.00 96.75 101 THR A C 1
ATOM 790 O O . THR A 1 101 ? 2.514 -14.936 10.358 1.00 96.75 101 THR A O 1
ATOM 793 N N . THR A 1 102 ? 0.557 -14.092 9.672 1.00 95.38 102 THR A N 1
ATOM 794 C CA . THR A 1 102 ? 0.954 -12.684 9.794 1.00 95.38 102 THR A CA 1
ATOM 795 C C . THR A 1 102 ? -0.044 -11.928 10.663 1.00 95.38 102 THR A C 1
ATOM 797 O O . THR A 1 102 ? -1.236 -12.241 10.675 1.00 95.38 102 THR A O 1
ATOM 800 N N . GLU A 1 103 ? 0.435 -10.909 11.380 1.00 92.69 103 GLU A N 1
ATOM 801 C CA . GLU A 1 103 ? -0.384 -10.070 12.267 1.00 92.69 103 GLU A CA 1
ATOM 802 C C . GLU A 1 103 ? -1.635 -9.542 11.547 1.00 92.69 103 GLU A C 1
ATOM 804 O O . GLU A 1 103 ? -2.761 -9.782 11.976 1.00 92.69 103 GLU A O 1
ATOM 809 N N . THR A 1 104 ? -1.454 -8.923 10.377 1.00 92.38 104 THR A N 1
ATOM 810 C CA . THR A 1 104 ? -2.555 -8.323 9.610 1.00 92.38 104 THR A CA 1
ATOM 811 C C . THR A 1 104 ? -3.592 -9.349 9.152 1.00 92.38 104 THR A C 1
ATOM 813 O O . THR A 1 104 ? -4.798 -9.081 9.193 1.00 92.38 104 THR A O 1
ATOM 816 N N . VAL A 1 105 ? -3.151 -10.533 8.718 1.00 93.75 105 VAL A N 1
ATOM 817 C CA . VAL A 1 105 ? -4.063 -11.608 8.312 1.00 93.75 105 VAL A CA 1
ATOM 818 C C . VAL A 1 105 ? -4.838 -12.129 9.522 1.00 93.75 105 VAL A C 1
ATOM 820 O O . VAL A 1 105 ? -6.059 -12.277 9.445 1.00 93.75 105 VAL A O 1
ATOM 823 N N . GLN A 1 106 ? -4.170 -12.328 10.657 1.00 94.12 106 GLN A N 1
ATOM 824 C CA . GLN A 1 106 ? -4.791 -12.855 11.868 1.00 94.12 106 GLN A CA 1
ATOM 825 C C . GLN A 1 106 ? -5.788 -11.871 12.505 1.00 94.12 106 GLN A C 1
ATOM 827 O O . GLN A 1 106 ? -6.865 -12.277 12.960 1.00 94.12 106 GLN A O 1
ATOM 832 N N . GLU A 1 107 ? -5.476 -10.574 12.505 1.00 93.00 107 GLU A N 1
ATOM 833 C CA . GLU A 1 107 ? -6.391 -9.510 12.934 1.00 93.00 107 GLU A CA 1
ATOM 834 C C . GLU A 1 107 ? -7.646 -9.476 12.057 1.00 93.00 107 GLU A C 1
ATOM 836 O O . GLU A 1 107 ? -8.778 -9.484 12.558 1.00 93.00 107 GLU A O 1
ATOM 841 N N . THR A 1 108 ? -7.453 -9.516 10.736 1.00 93.62 108 THR A N 1
ATOM 842 C CA . THR A 1 108 ? -8.554 -9.517 9.766 1.00 93.62 108 THR A CA 1
ATOM 843 C C . THR A 1 108 ? -9.428 -10.753 9.938 1.00 93.62 108 THR A C 1
ATOM 845 O O . THR A 1 108 ? -10.654 -10.643 10.014 1.00 93.62 108 THR A O 1
ATOM 848 N N . TYR A 1 109 ? -8.809 -11.929 10.073 1.00 94.81 109 TYR A N 1
ATOM 849 C CA . TYR A 1 109 ? -9.512 -13.177 10.338 1.00 94.81 109 TYR A CA 1
ATOM 850 C C . TYR A 1 109 ? -10.359 -13.090 11.607 1.00 94.81 109 TYR A C 1
ATOM 852 O O . TYR A 1 109 ? -11.538 -13.438 11.580 1.00 94.81 109 TYR A O 1
ATOM 860 N N . SER A 1 110 ? -9.801 -12.570 12.700 1.00 93.06 110 SER A N 1
ATOM 861 C CA . SER A 1 110 ? -10.498 -12.450 13.985 1.00 93.06 110 SER A CA 1
ATOM 862 C C . SER A 1 110 ? -11.742 -11.558 13.892 1.00 93.06 110 SER A C 1
ATOM 864 O O . SER A 1 110 ? -12.801 -11.897 14.441 1.00 93.06 110 SER A O 1
ATOM 866 N N . SER A 1 111 ? -11.643 -10.451 13.150 1.00 92.06 111 SER A N 1
ATOM 867 C CA . SER A 1 111 ? -12.770 -9.554 12.879 1.00 92.06 111 SER A CA 1
ATOM 868 C C . SER A 1 111 ? -13.854 -10.252 12.049 1.00 92.06 111 SER A C 1
ATOM 870 O O . SER A 1 111 ? -14.995 -10.405 12.501 1.00 92.06 111 SER A O 1
ATOM 872 N N . VAL A 1 112 ? -13.477 -10.792 10.885 1.00 91.81 112 VAL A N 1
ATOM 873 C CA . VAL A 1 112 ? -14.392 -11.472 9.955 1.00 91.81 112 VAL A CA 1
ATOM 874 C C . VAL A 1 112 ? -15.058 -12.681 10.613 1.00 91.81 112 VAL A C 1
ATOM 876 O O . VAL A 1 112 ? -16.260 -12.903 10.464 1.00 91.81 112 VAL A O 1
ATOM 879 N N . TYR A 1 113 ? -14.312 -13.468 11.385 1.00 92.25 113 TYR A N 1
ATOM 880 C CA . TYR A 1 113 ? -14.834 -14.626 12.104 1.00 92.25 113 TYR A CA 1
ATOM 881 C C . TYR A 1 113 ? -15.868 -14.228 13.168 1.00 92.25 113 TYR A C 1
ATOM 883 O O . TYR A 1 113 ? -16.895 -14.897 13.333 1.00 92.25 113 TYR A O 1
ATOM 891 N N . SER A 1 114 ? -15.648 -13.107 13.857 1.00 90.38 114 SER A N 1
ATOM 892 C CA . SER A 1 114 ? -16.600 -12.561 14.828 1.00 90.38 114 SER A CA 1
ATOM 893 C C . SER A 1 114 ? -17.892 -12.090 14.159 1.00 90.38 114 SER A C 1
ATOM 895 O O . SER A 1 114 ? -18.985 -12.380 14.654 1.00 90.38 114 SER A O 1
ATOM 897 N N . GLU A 1 115 ? -17.798 -11.418 13.011 1.00 90.62 115 GLU A N 1
ATOM 898 C CA . GLU A 1 115 ? -18.961 -11.021 12.207 1.00 90.62 115 GLU A CA 1
ATOM 899 C C . GLU A 1 115 ? -19.750 -12.232 11.712 1.00 90.62 115 GLU A C 1
ATOM 901 O O . GLU A 1 115 ? -20.968 -12.301 11.884 1.00 90.62 115 GLU A O 1
ATOM 906 N N . ARG A 1 116 ? -19.042 -13.235 11.189 1.00 91.00 116 ARG A N 1
ATOM 907 C CA . ARG A 1 116 ? -19.584 -14.531 10.771 1.00 91.00 116 ARG A CA 1
ATOM 908 C C . ARG A 1 116 ? -20.358 -15.217 11.903 1.00 91.00 116 ARG A C 1
ATOM 910 O O . ARG A 1 116 ? -21.493 -15.652 11.694 1.00 91.00 116 ARG A O 1
ATOM 917 N N . LYS A 1 117 ? -19.801 -15.262 13.120 1.00 91.06 117 LYS A N 1
ATOM 918 C CA . LYS A 1 117 ? -20.492 -15.792 14.311 1.00 91.06 117 LYS A CA 1
ATOM 919 C C . LYS A 1 117 ? -21.739 -14.986 14.673 1.00 91.06 117 LYS A C 1
ATOM 921 O O . LYS A 1 117 ? -22.780 -15.579 14.953 1.00 91.06 117 LYS A O 1
ATOM 926 N N . ARG A 1 118 ? -21.661 -13.651 14.649 1.00 90.50 118 ARG A N 1
ATOM 927 C CA . ARG A 1 118 ? -22.812 -12.769 14.921 1.00 90.50 118 ARG A CA 1
ATOM 928 C C . ARG A 1 118 ? -23.926 -12.965 13.893 1.00 90.50 118 ARG A C 1
ATOM 930 O O . ARG A 1 118 ? -25.086 -13.053 14.282 1.00 90.50 118 ARG A O 1
ATOM 937 N N . ALA A 1 119 ? -23.588 -13.064 12.609 1.00 90.38 119 ALA A N 1
ATOM 938 C CA . ALA A 1 119 ? -24.543 -13.305 11.531 1.00 90.38 119 ALA A CA 1
ATOM 939 C C . ALA A 1 119 ? -25.222 -14.674 11.672 1.00 90.38 119 ALA A C 1
ATOM 941 O O . ALA A 1 119 ? -26.444 -14.761 11.580 1.00 90.38 119 ALA A O 1
ATOM 942 N N . LYS A 1 120 ? -24.447 -15.724 11.983 1.00 90.69 120 LYS A N 1
ATOM 943 C CA . LYS A 1 120 ? -24.987 -17.062 12.255 1.00 90.69 120 LYS A CA 1
ATOM 944 C C . LYS A 1 120 ? -25.966 -17.047 13.429 1.00 90.69 120 LYS A C 1
ATOM 946 O O . LYS A 1 120 ? -27.068 -17.562 13.293 1.00 90.69 120 LYS A O 1
ATOM 951 N N . LYS A 1 121 ? -25.599 -16.404 14.542 1.00 91.94 121 LYS A N 1
ATOM 952 C CA . LYS A 1 121 ? -26.481 -16.280 15.709 1.00 91.94 121 LYS A CA 1
ATOM 953 C C . LYS A 1 121 ? -27.784 -15.551 15.359 1.00 91.94 121 LYS A C 1
ATOM 955 O O . LYS A 1 121 ? -28.852 -16.058 15.659 1.00 91.94 121 LYS A O 1
ATOM 960 N N . LYS A 1 122 ? -27.704 -14.414 14.654 1.00 90.62 122 LYS A N 1
ATOM 961 C CA . LYS A 1 122 ? -28.893 -13.672 14.197 1.00 90.62 122 LYS A CA 1
ATOM 962 C C . LYS A 1 122 ? -29.817 -14.522 13.321 1.00 90.62 122 LYS A C 1
ATOM 964 O O . LYS A 1 122 ? -31.027 -14.431 13.466 1.00 90.62 122 LYS A O 1
ATOM 969 N N . TYR A 1 123 ? -29.249 -15.330 12.427 1.00 90.75 123 TYR A N 1
ATOM 970 C CA . TYR A 1 123 ? -30.015 -16.241 11.576 1.00 90.75 123 TYR A CA 1
ATOM 971 C C . TYR A 1 123 ? -30.679 -17.376 12.375 1.00 90.75 123 TYR A C 1
ATOM 973 O O . TYR A 1 123 ? -31.816 -17.750 12.105 1.00 90.75 123 TYR A O 1
ATOM 981 N N . GLU A 1 124 ? -29.985 -17.935 13.367 1.00 91.00 124 GLU A N 1
ATOM 982 C CA . GLU A 1 124 ? -30.553 -18.960 14.251 1.00 91.00 124 GLU A CA 1
ATOM 983 C C . GLU A 1 124 ? -31.671 -18.399 15.138 1.00 91.00 124 G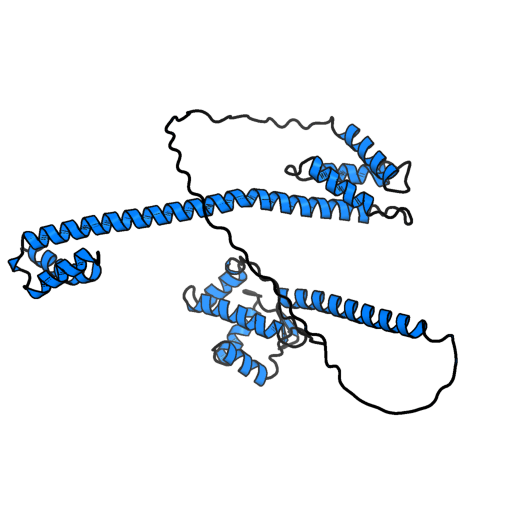LU A C 1
ATOM 985 O O . GLU A 1 124 ? -32.696 -19.059 15.313 1.00 91.00 124 GLU A O 1
ATOM 990 N N . ASP A 1 125 ? -31.496 -17.181 15.656 1.00 89.81 125 ASP A N 1
ATOM 991 C CA . ASP A 1 125 ? -32.495 -16.487 16.471 1.00 89.81 125 ASP A CA 1
ATOM 992 C C . ASP A 1 125 ? -33.743 -16.150 15.629 1.00 89.81 125 ASP A C 1
ATOM 994 O O . ASP A 1 125 ? -34.859 -16.474 16.037 1.00 89.81 125 ASP A O 1
ATOM 998 N N . SER A 1 126 ? -33.578 -15.635 14.401 1.00 85.06 126 SER A N 1
ATOM 999 C CA . SER A 1 126 ? -34.715 -15.343 13.513 1.00 85.06 126 SER A CA 1
ATOM 1000 C C . SER A 1 126 ? -35.472 -16.599 13.072 1.00 85.06 126 SER A C 1
ATOM 1002 O O . SER A 1 126 ? -36.694 -16.574 12.936 1.00 85.06 126 SER A O 1
ATOM 1004 N N . LYS A 1 127 ? -34.783 -17.733 12.894 1.00 85.94 127 LYS A N 1
ATOM 1005 C CA . LYS A 1 127 ? -35.433 -19.011 12.569 1.00 85.94 127 LYS A CA 1
ATOM 1006 C C . LYS A 1 127 ? -36.256 -19.565 13.740 1.00 85.94 127 LYS A C 1
ATOM 1008 O O . LYS A 1 127 ? -37.262 -20.234 13.511 1.00 85.94 127 LYS A O 1
ATOM 1013 N N . LYS A 1 128 ? -35.858 -19.290 14.988 1.00 78.50 128 LYS A N 1
ATOM 1014 C CA . LYS A 1 128 ? -36.620 -19.690 16.184 1.00 78.50 128 LYS A CA 1
ATOM 1015 C C . LYS A 1 128 ? -37.887 -18.857 16.373 1.00 78.50 128 LYS A C 1
ATOM 1017 O O . LYS A 1 128 ? -38.918 -19.436 16.692 1.00 78.50 128 LYS A O 1
ATOM 1022 N N . GLU A 1 129 ? -37.831 -17.548 16.129 1.00 65.06 129 GLU A N 1
ATOM 1023 C CA . GLU A 1 129 ? -39.005 -16.661 16.232 1.00 65.06 129 GLU A CA 1
ATOM 1024 C C . GLU A 1 129 ? -40.074 -16.971 15.169 1.00 65.06 129 GLU A C 1
ATOM 1026 O O . GLU A 1 129 ? -41.273 -16.947 15.453 1.00 65.06 129 GLU A O 1
ATOM 1031 N N . VAL A 1 130 ? -39.663 -17.351 13.954 1.00 63.34 130 VAL A N 1
ATOM 1032 C CA . VAL A 1 130 ? -40.606 -17.761 12.896 1.00 63.34 130 VAL A CA 1
ATOM 1033 C C . VAL A 1 130 ? -41.307 -19.078 13.251 1.00 63.34 130 VAL A C 1
ATOM 1035 O O . VAL A 1 130 ? -42.512 -19.199 13.043 1.00 63.34 130 VAL A O 1
ATOM 1038 N N . ASN A 1 131 ? -40.596 -20.026 13.868 1.00 56.62 131 ASN A N 1
ATOM 1039 C CA . ASN A 1 131 ? -41.173 -21.304 14.295 1.00 56.62 131 ASN A CA 1
ATOM 1040 C C . ASN A 1 131 ? -42.009 -21.216 15.586 1.00 56.62 131 ASN A C 1
ATOM 1042 O O . ASN A 1 131 ? -42.813 -22.112 15.827 1.00 56.62 131 ASN A O 1
ATOM 1046 N N . SER A 1 132 ? -41.855 -20.175 16.416 1.00 51.88 132 SER A N 1
ATOM 1047 C CA . SER A 1 132 ? -42.698 -19.988 17.612 1.00 51.88 132 SER A CA 1
ATOM 1048 C C . SER A 1 132 ? -44.014 -19.263 17.326 1.00 51.88 132 SER A C 1
ATOM 1050 O O . SER A 1 132 ? -44.875 -19.214 18.195 1.00 51.88 132 SER A O 1
ATOM 1052 N N . THR A 1 133 ? -44.182 -18.694 16.128 1.00 47.19 133 THR A N 1
ATOM 1053 C CA . THR A 1 133 ? -45.384 -17.922 15.754 1.00 47.19 133 THR A CA 1
ATOM 1054 C C . THR A 1 133 ? -46.385 -18.754 14.933 1.00 47.19 133 THR A C 1
ATOM 1056 O O . THR A 1 133 ? -47.422 -18.252 14.519 1.00 47.19 133 THR A O 1
ATOM 1059 N N . THR A 1 134 ? -46.108 -20.042 14.698 1.00 44.53 134 THR A N 1
ATOM 1060 C CA . THR A 1 134 ? -46.973 -20.950 13.910 1.00 44.53 134 THR A CA 1
ATOM 1061 C C . THR A 1 134 ? -47.563 -22.114 14.712 1.00 44.53 134 THR A C 1
ATOM 1063 O O . THR A 1 134 ? -48.044 -23.076 14.123 1.00 44.53 134 THR A O 1
ATOM 1066 N N . SER A 1 135 ? -47.555 -22.057 16.047 1.00 44.91 135 SER A N 1
ATOM 1067 C CA . SER A 1 135 ? -48.001 -23.180 16.886 1.00 44.91 135 SER A CA 1
ATOM 1068 C C . SER A 1 135 ? -49.180 -22.876 17.810 1.00 44.91 135 SER A C 1
ATOM 1070 O O . SER A 1 135 ? -49.247 -23.466 18.882 1.00 44.91 135 SER A O 1
ATOM 1072 N N . GLU A 1 136 ? -50.117 -22.011 17.410 1.00 46.88 136 GLU A N 1
ATOM 1073 C CA . GLU A 1 136 ? -51.436 -21.904 18.058 1.00 46.88 136 GLU A CA 1
ATOM 1074 C C . GLU A 1 136 ? -52.555 -21.606 17.039 1.00 46.88 136 GLU A C 1
ATOM 1076 O O . GLU A 1 136 ? -53.153 -20.543 17.064 1.00 46.88 136 GLU A O 1
ATOM 1081 N N . GLU A 1 137 ? -52.848 -22.548 16.134 1.00 38.91 137 GLU A N 1
ATOM 1082 C CA . GLU A 1 137 ? -54.234 -22.896 15.762 1.00 38.91 137 GLU A CA 1
ATOM 1083 C C . GLU A 1 137 ? -54.265 -24.208 14.957 1.00 38.91 137 GLU A C 1
ATOM 1085 O O . GLU A 1 137 ? -53.551 -24.389 13.974 1.00 38.91 137 GLU A O 1
ATOM 1090 N N . LYS A 1 138 ? -55.058 -25.170 15.440 1.00 50.44 138 LYS A N 1
ATOM 1091 C CA . LYS A 1 138 ? -55.243 -26.516 14.876 1.00 50.44 138 LYS A CA 1
ATOM 1092 C C . LYS A 1 138 ? -56.142 -26.476 13.637 1.00 50.44 138 LYS A C 1
ATOM 1094 O O . LYS A 1 138 ? -57.149 -25.787 13.689 1.00 50.44 138 LYS A O 1
ATOM 1099 N N . THR A 1 139 ? -55.900 -27.364 12.666 1.00 35.38 139 THR A N 1
ATOM 1100 C CA . THR A 1 139 ? -56.851 -28.440 12.291 1.00 35.38 139 THR A CA 1
ATOM 1101 C C . THR A 1 139 ? -56.205 -29.456 11.345 1.00 35.38 139 THR A C 1
ATOM 1103 O O . THR A 1 139 ? -55.445 -29.083 10.457 1.00 35.38 139 THR A O 1
ATOM 1106 N N . ASP A 1 140 ? -56.535 -30.729 11.581 1.00 43.44 140 ASP A N 1
ATOM 1107 C CA . ASP A 1 140 ? -56.222 -31.919 10.785 1.00 43.44 140 ASP A CA 1
ATOM 1108 C C . ASP A 1 140 ? -56.396 -31.721 9.275 1.00 43.44 140 ASP A C 1
ATOM 1110 O O . ASP A 1 140 ? -57.462 -31.291 8.849 1.00 43.44 140 ASP A O 1
ATOM 1114 N N . PHE A 1 141 ? -55.411 -32.146 8.479 1.00 34.81 141 PHE A N 1
ATOM 1115 C CA . PHE A 1 141 ? -55.632 -32.947 7.270 1.00 34.81 141 PHE A CA 1
ATOM 1116 C C . PHE A 1 141 ? -54.343 -33.698 6.891 1.00 34.81 141 PHE A C 1
ATOM 1118 O O . PHE A 1 141 ? -53.227 -33.243 7.134 1.00 34.81 141 PHE A O 1
ATOM 1125 N N . SER A 1 142 ? -54.557 -34.900 6.372 1.00 39.12 142 SER A N 1
ATOM 1126 C CA . SER A 1 142 ? -53.652 -36.029 6.168 1.00 39.12 142 SER A CA 1
ATOM 1127 C C . SER A 1 142 ? -52.537 -35.855 5.125 1.00 39.12 142 SER A C 1
ATOM 1129 O O . SER A 1 142 ? -52.664 -35.085 4.180 1.00 39.12 142 SER A O 1
ATOM 1131 N N . GLU A 1 143 ? -51.494 -36.667 5.338 1.00 38.97 143 GLU A N 1
ATOM 1132 C CA . GLU A 1 143 ? -50.509 -37.276 4.420 1.00 38.97 143 GLU A CA 1
ATOM 1133 C C . GLU A 1 143 ? -50.615 -36.985 2.908 1.00 38.97 143 GLU A C 1
ATOM 1135 O O . GLU A 1 143 ? -51.641 -37.261 2.298 1.00 38.97 143 GLU A O 1
ATOM 1140 N N . GLU A 1 144 ? -49.504 -36.560 2.285 1.00 31.23 144 GLU A N 1
ATOM 1141 C CA . GLU A 1 144 ? -48.694 -37.384 1.355 1.00 31.23 144 GLU A CA 1
ATOM 1142 C C . GLU A 1 144 ? -47.519 -36.587 0.732 1.00 3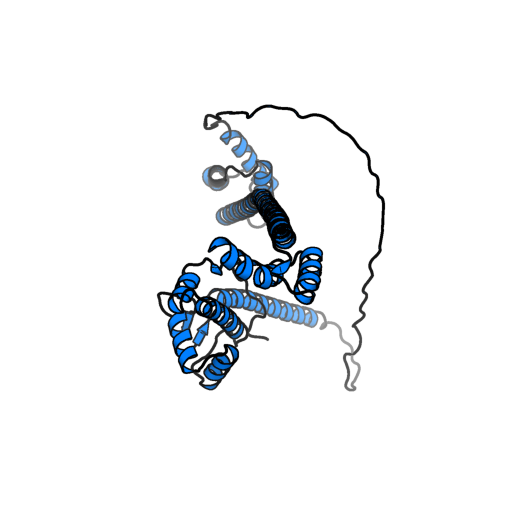1.23 144 GLU A C 1
ATOM 1144 O O . GLU A 1 144 ? -47.687 -35.455 0.294 1.00 31.23 144 GLU A O 1
ATOM 1149 N N . ASN A 1 145 ? -46.337 -37.226 0.711 1.00 32.38 145 ASN A N 1
ATOM 1150 C CA . ASN A 1 145 ? -45.260 -37.207 -0.305 1.00 32.38 145 ASN A CA 1
ATOM 1151 C C . ASN A 1 145 ? -44.806 -35.872 -0.949 1.00 32.38 145 ASN A C 1
ATOM 1153 O O . ASN A 1 145 ? -45.552 -35.181 -1.625 1.00 32.38 145 ASN A O 1
ATOM 1157 N N . SER A 1 146 ? -43.569 -35.414 -0.711 1.00 31.19 146 SER A N 1
ATOM 1158 C CA . SER A 1 146 ? -42.275 -35.845 -1.301 1.00 31.19 146 SER A CA 1
ATOM 1159 C C . SER A 1 146 ? -41.851 -34.952 -2.475 1.00 31.19 146 SER A C 1
ATOM 1161 O O . SER A 1 146 ? -42.611 -34.830 -3.422 1.00 31.19 146 SER A O 1
ATOM 1163 N N . GLU A 1 147 ? -40.618 -34.422 -2.403 1.00 31.69 147 GLU A N 1
ATOM 1164 C CA . GLU A 1 147 ? -39.754 -33.968 -3.519 1.00 31.69 147 GLU A CA 1
ATOM 1165 C C . GLU A 1 147 ? -40.369 -32.923 -4.487 1.00 31.69 147 GLU A C 1
ATOM 1167 O O . GLU A 1 147 ? -41.377 -33.123 -5.138 1.00 31.69 147 GLU A O 1
ATOM 1172 N N . THR A 1 148 ? -39.780 -31.765 -4.785 1.00 29.75 148 THR A N 1
ATOM 1173 C CA . THR A 1 148 ? -38.459 -31.589 -5.395 1.00 29.75 148 THR A CA 1
ATOM 1174 C C . THR A 1 148 ? -38.254 -30.093 -5.717 1.00 29.75 148 THR A C 1
ATOM 1176 O O . THR A 1 148 ? -39.212 -29.338 -5.868 1.00 29.75 148 THR A O 1
ATOM 1179 N N . SER A 1 149 ? -36.984 -29.720 -5.912 1.00 33.56 149 SER A N 1
ATOM 1180 C CA . SER A 1 149 ? -36.478 -28.650 -6.798 1.00 33.56 149 SER A CA 1
ATOM 1181 C C . SER A 1 149 ? -36.835 -27.180 -6.520 1.00 33.56 149 SER A C 1
ATOM 1183 O O . SER A 1 149 ? -37.833 -26.630 -6.979 1.00 33.56 149 SER A O 1
ATOM 1185 N N . LEU A 1 150 ? -35.865 -26.518 -5.880 1.00 31.83 150 LEU A N 1
ATOM 1186 C CA . LEU A 1 150 ? -35.534 -25.103 -6.039 1.00 31.83 150 LEU A CA 1
ATOM 1187 C C . LEU A 1 150 ? -35.104 -24.823 -7.487 1.00 31.83 150 LEU A C 1
ATOM 1189 O O . LEU A 1 150 ? -33.951 -25.044 -7.848 1.00 31.83 150 LEU A O 1
ATOM 1193 N N . GLU A 1 151 ? -36.002 -24.274 -8.291 1.00 34.78 151 GLU A N 1
ATOM 1194 C CA . GLU A 1 151 ? -35.655 -23.607 -9.542 1.00 34.78 151 GLU A CA 1
ATOM 1195 C C . GLU A 1 151 ? -36.583 -22.401 -9.714 1.00 34.78 151 GLU A C 1
ATOM 1197 O O . GLU A 1 151 ? -37.780 -22.502 -9.459 1.00 34.78 151 GLU A O 1
ATOM 1202 N N . ASN A 1 152 ? -36.003 -21.270 -10.135 1.00 32.09 152 ASN A N 1
ATOM 1203 C CA . ASN A 1 152 ? -36.597 -19.938 -10.356 1.00 32.09 152 ASN A CA 1
ATOM 1204 C C . ASN A 1 152 ? -36.364 -18.899 -9.246 1.00 32.09 152 ASN A C 1
ATOM 1206 O O . ASN A 1 152 ? -37.216 -18.693 -8.392 1.00 32.09 152 ASN A O 1
ATOM 1210 N N . LEU A 1 153 ? -35.255 -18.149 -9.342 1.00 30.78 153 LEU A N 1
ATOM 1211 C CA . LEU A 1 153 ? -35.288 -16.679 -9.490 1.00 30.78 153 LEU A CA 1
ATOM 1212 C C . LEU A 1 153 ? -33.859 -16.109 -9.672 1.00 30.78 153 LEU A C 1
ATOM 1214 O O . LEU A 1 153 ? -33.256 -15.566 -8.754 1.00 30.78 153 LEU A O 1
ATOM 1218 N N . TYR A 1 154 ? -33.321 -16.167 -10.892 1.00 33.81 154 TYR A N 1
ATOM 1219 C CA . TYR A 1 154 ? -32.325 -15.190 -11.347 1.00 33.81 154 TYR A CA 1
ATOM 1220 C C . TYR A 1 154 ? -32.922 -14.455 -12.540 1.00 33.81 154 TYR A C 1
ATOM 1222 O O . TYR A 1 154 ? -32.924 -14.955 -13.662 1.00 33.81 154 TYR A O 1
ATOM 1230 N N . LYS A 1 155 ? -33.457 -13.256 -12.293 1.00 32.41 155 LYS A N 1
ATOM 1231 C CA . LYS A 1 155 ? -33.798 -12.310 -13.355 1.00 32.41 155 LYS A CA 1
ATOM 1232 C C . LYS A 1 155 ? -32.931 -11.070 -13.205 1.00 32.41 155 LYS A C 1
ATOM 1234 O O . LYS A 1 155 ? -33.235 -10.137 -12.471 1.00 32.41 155 LYS A O 1
ATOM 1239 N N . VAL A 1 156 ? -31.821 -11.139 -13.927 1.00 32.41 156 VAL A N 1
ATOM 1240 C CA . VAL A 1 156 ? -30.979 -10.033 -14.374 1.00 32.41 156 VAL A CA 1
ATOM 1241 C C . VAL A 1 156 ? -31.855 -8.934 -14.983 1.00 32.41 156 VAL A C 1
ATOM 1243 O O . VAL A 1 156 ? -32.659 -9.205 -15.875 1.00 32.41 156 VAL A O 1
ATOM 1246 N N . LYS A 1 157 ? -31.654 -7.687 -14.554 1.00 32.97 157 LYS A N 1
ATOM 1247 C CA . LYS A 1 157 ? -31.907 -6.505 -15.385 1.00 32.97 157 LYS A CA 1
ATOM 1248 C C . LYS A 1 157 ? -30.765 -5.515 -15.202 1.00 32.97 157 LYS A C 1
ATOM 1250 O O . LYS A 1 157 ? -30.687 -4.819 -14.196 1.00 32.97 157 LYS A O 1
ATOM 1255 N N . GLY A 1 158 ? -29.886 -5.498 -16.199 1.00 26.38 158 GLY A N 1
ATOM 1256 C CA . GLY A 1 158 ? -29.092 -4.329 -16.534 1.00 26.38 158 GLY A CA 1
ATOM 1257 C C . GLY A 1 158 ? -29.946 -3.303 -17.284 1.00 26.38 158 GLY A C 1
ATOM 1258 O O . GLY A 1 158 ? -30.954 -3.642 -17.905 1.00 26.38 158 GLY A O 1
ATOM 1259 N N . SER A 1 159 ? -29.516 -2.053 -17.207 1.00 33.81 159 SER A N 1
ATOM 1260 C CA . SER A 1 159 ? -29.944 -0.928 -18.043 1.00 33.81 159 SER A CA 1
ATOM 1261 C C . SER A 1 159 ? -28.759 0.039 -18.045 1.00 33.81 159 SER A C 1
ATOM 1263 O O . SER A 1 159 ? -28.417 0.590 -17.004 1.00 33.81 159 SER A O 1
ATOM 1265 N N . GLU A 1 160 ? -27.878 -0.063 -19.031 1.00 31.30 160 GLU A N 1
ATOM 1266 C CA . GLU A 1 160 ? -27.898 0.672 -20.303 1.00 31.30 160 GLU A CA 1
ATOM 1267 C C . GLU A 1 160 ? -27.638 2.181 -20.189 1.00 31.30 160 GLU A C 1
ATOM 1269 O O . GLU A 1 160 ? -28.436 2.985 -19.713 1.00 31.30 160 GLU A O 1
ATOM 1274 N N . VAL A 1 161 ? -26.457 2.485 -20.716 1.00 31.91 161 VAL A N 1
ATOM 1275 C CA . VAL A 1 161 ? -25.838 3.732 -21.147 1.00 31.91 161 VAL A CA 1
ATOM 1276 C C . VAL A 1 161 ? -26.719 4.541 -22.116 1.00 31.91 161 VAL A C 1
ATOM 1278 O O . VAL A 1 161 ? -27.205 4.021 -23.114 1.00 31.91 161 VAL A O 1
ATOM 1281 N N . LYS A 1 162 ? -26.791 5.858 -21.889 1.00 33.47 162 LYS A N 1
ATOM 1282 C CA . LYS A 1 162 ? -26.924 6.923 -22.908 1.00 33.47 162 LYS A CA 1
ATOM 1283 C C . LYS A 1 162 ? -25.962 8.037 -22.461 1.00 33.47 162 LYS A C 1
ATOM 1285 O O . LYS A 1 162 ? -25.993 8.403 -21.296 1.00 33.47 162 LYS A O 1
ATOM 1290 N N . GLY A 1 163 ? -25.016 8.563 -23.235 1.00 28.70 163 GLY A N 1
ATOM 1291 C CA . GLY A 1 163 ? -25.037 8.851 -24.664 1.00 28.70 163 GLY A CA 1
ATOM 1292 C C . GLY A 1 163 ? -25.468 10.305 -24.865 1.00 28.70 163 GLY A C 1
ATOM 1293 O O . GLY A 1 163 ? -26.649 10.547 -25.081 1.00 28.70 163 GLY A O 1
ATOM 1294 N N . MET A 1 164 ? -24.539 11.265 -24.758 1.00 32.62 164 MET A N 1
ATOM 1295 C CA . MET A 1 164 ? -24.738 12.621 -25.284 1.00 32.62 164 MET A CA 1
ATOM 1296 C C . MET A 1 164 ? -23.396 13.278 -25.631 1.00 32.62 164 MET A C 1
ATOM 1298 O O . MET A 1 164 ? -22.590 13.614 -24.765 1.00 32.62 164 MET A O 1
ATOM 1302 N N . GLU A 1 165 ? -23.173 13.406 -26.935 1.00 31.92 165 GLU A N 1
ATOM 1303 C CA . GLU A 1 165 ? -22.112 14.177 -27.568 1.00 31.92 165 GLU A CA 1
ATOM 1304 C C . GLU A 1 165 ? -22.374 15.689 -27.477 1.00 31.92 165 GLU A C 1
ATOM 1306 O O . GLU A 1 165 ? -23.512 16.143 -27.556 1.00 31.92 165 GLU A O 1
ATOM 1311 N N . GLY A 1 166 ? -21.276 16.450 -27.447 1.00 29.92 166 GLY A N 1
ATOM 1312 C CA . GLY A 1 166 ? -21.086 17.606 -28.324 1.00 29.92 166 GLY A CA 1
ATOM 1313 C C . GLY A 1 166 ? -21.666 18.953 -27.891 1.00 29.92 166 GLY A C 1
ATOM 1314 O O . GLY A 1 166 ? -22.832 19.245 -28.126 1.00 29.92 166 GLY A O 1
ATOM 1315 N N . ASN A 1 167 ? -20.789 19.871 -27.467 1.00 31.61 167 ASN A N 1
ATOM 1316 C CA . ASN A 1 167 ? -20.715 21.167 -28.150 1.00 31.61 167 ASN A CA 1
ATOM 1317 C C . ASN A 1 167 ? -19.397 21.910 -27.888 1.00 31.61 167 ASN A C 1
ATOM 1319 O O . ASN A 1 167 ? -19.058 22.259 -26.759 1.00 31.61 167 ASN A O 1
ATOM 1323 N N . LYS A 1 168 ? -18.679 22.178 -28.983 1.00 35.16 168 LYS A N 1
ATOM 1324 C CA . LYS A 1 168 ? -17.587 23.150 -29.080 1.00 35.16 168 LYS A CA 1
ATOM 1325 C C . LYS A 1 168 ? -18.171 24.562 -29.034 1.00 35.16 168 LYS A C 1
ATOM 1327 O O . LYS A 1 168 ? -19.080 24.854 -29.805 1.00 35.16 168 LYS A O 1
ATOM 1332 N N . LYS A 1 169 ? -17.573 25.457 -28.248 1.00 35.00 169 LYS A N 1
ATOM 1333 C CA . LYS A 1 169 ? -17.517 26.895 -28.553 1.00 35.00 169 LYS A CA 1
ATOM 1334 C C . LYS A 1 169 ? -16.176 27.456 -28.087 1.00 35.00 169 LYS A C 1
ATOM 1336 O O . LYS A 1 169 ? -15.906 27.534 -26.894 1.00 35.00 169 LYS A O 1
ATOM 1341 N N . GLU A 1 170 ? -15.353 27.818 -29.065 1.00 33.84 170 GLU A N 1
ATOM 1342 C CA . GLU A 1 170 ? -14.258 28.771 -28.919 1.00 33.84 170 GLU A CA 1
ATOM 1343 C C . GLU A 1 170 ? -14.835 30.153 -28.602 1.00 33.84 170 GLU A C 1
ATOM 1345 O O . GLU A 1 170 ? -15.737 30.612 -29.302 1.00 33.84 170 GLU A O 1
ATOM 1350 N N . VAL A 1 171 ? -14.270 30.842 -27.610 1.00 33.84 171 VAL A N 1
ATOM 1351 C CA . VAL A 1 171 ? -14.228 32.308 -27.576 1.00 33.84 171 VAL A CA 1
ATOM 1352 C C . VAL A 1 171 ? -12.849 32.724 -27.064 1.00 33.84 171 VAL A C 1
ATOM 1354 O O . VAL A 1 171 ? -12.434 32.378 -25.961 1.00 33.84 171 VAL A O 1
ATOM 1357 N N . ASN A 1 172 ? -12.144 33.442 -27.934 1.00 34.84 172 ASN A N 1
ATOM 1358 C CA . ASN A 1 172 ? -10.942 34.227 -27.679 1.00 34.84 172 ASN A CA 1
ATOM 1359 C C . ASN A 1 172 ? -11.190 35.277 -26.588 1.00 34.84 172 ASN A C 1
ATOM 1361 O O . ASN A 1 172 ? -12.123 36.057 -26.739 1.00 34.84 172 ASN A O 1
ATOM 1365 N N . GLU A 1 173 ? -10.274 35.439 -25.629 1.00 32.94 173 GLU A N 1
ATOM 1366 C CA . GLU A 1 173 ? -9.989 36.775 -25.094 1.00 32.94 173 GLU A CA 1
ATOM 1367 C C . GLU A 1 173 ? -8.578 36.894 -24.494 1.00 32.94 173 GLU A C 1
ATOM 1369 O O . GLU A 1 173 ? -8.191 36.224 -23.539 1.00 32.94 173 GLU A O 1
ATOM 1374 N N . LYS A 1 174 ? -7.789 37.790 -25.096 1.00 36.97 174 LYS A N 1
ATOM 1375 C CA . LYS A 1 174 ? -6.551 38.344 -24.544 1.00 36.97 174 LYS A CA 1
ATOM 1376 C C . LYS A 1 174 ? -6.920 39.375 -23.475 1.00 36.97 174 LYS A C 1
ATOM 1378 O O . LYS A 1 174 ? -7.601 40.331 -23.830 1.00 36.97 174 LYS A O 1
ATOM 1383 N N . LYS A 1 175 ? -6.315 39.315 -22.280 1.00 31.33 175 LYS A N 1
ATOM 1384 C CA . LYS A 1 175 ? -5.448 40.378 -21.706 1.00 31.33 175 LYS A CA 1
ATOM 1385 C C . LYS A 1 175 ? -5.287 40.291 -20.180 1.00 31.33 175 LYS A C 1
ATOM 1387 O O . LYS A 1 175 ? -6.256 40.191 -19.446 1.00 31.33 175 LYS A O 1
ATOM 1392 N N . LYS A 1 176 ? -4.041 40.602 -19.795 1.00 30.75 176 LYS A N 1
ATOM 1393 C CA . LYS A 1 176 ? -3.558 41.288 -18.581 1.00 30.75 176 LYS A CA 1
ATOM 1394 C C . LYS A 1 176 ? -3.326 40.469 -17.302 1.00 30.75 176 LYS A C 1
ATOM 1396 O O . LYS A 1 176 ? -4.244 40.095 -16.587 1.00 30.75 176 LYS A O 1
ATOM 1401 N N . LEU A 1 177 ? -2.026 40.356 -16.997 1.00 37.62 177 LEU A N 1
ATOM 1402 C CA . LEU A 1 177 ? -1.438 40.338 -15.654 1.00 37.62 177 LEU A CA 1
ATOM 1403 C C . LEU A 1 177 ? -2.181 41.264 -14.678 1.00 37.62 177 LEU A C 1
ATOM 1405 O O . LEU A 1 177 ? -2.514 42.396 -15.045 1.00 37.62 177 LEU A O 1
ATOM 1409 N N . PRO A 1 178 ? -2.188 40.871 -13.399 1.00 33.12 178 PRO A N 1
ATOM 1410 C CA . PRO A 1 178 ? -1.758 41.788 -12.361 1.00 33.12 178 PRO A CA 1
ATOM 1411 C C . PRO A 1 178 ? -0.632 41.198 -11.507 1.00 33.12 178 PRO A C 1
ATOM 1413 O O . PRO A 1 178 ? -0.642 40.046 -11.079 1.00 33.12 178 PRO A O 1
ATOM 1416 N N . THR A 1 179 ? 0.354 42.053 -11.292 1.00 31.62 179 THR A N 1
ATOM 1417 C CA . THR A 1 179 ? 1.431 41.977 -10.315 1.00 31.62 179 THR A CA 1
ATOM 1418 C C . THR A 1 179 ? 0.914 42.272 -8.900 1.00 31.62 179 THR A C 1
ATOM 1420 O O . THR A 1 179 ? 0.015 43.097 -8.736 1.00 31.62 179 THR A O 1
ATOM 1423 N N . SER A 1 180 ? 1.615 41.694 -7.914 1.00 33.16 180 SER A N 1
ATOM 1424 C CA . SER A 1 180 ? 1.698 42.084 -6.487 1.00 33.16 180 SER A CA 1
ATOM 1425 C C . SER A 1 180 ? 0.627 41.531 -5.526 1.00 33.16 180 SER A C 1
ATOM 1427 O O . SER A 1 180 ? -0.496 41.263 -5.937 1.00 33.16 180 SER A O 1
ATOM 1429 N N . PRO A 1 181 ? 0.890 41.528 -4.202 1.00 34.72 181 PRO A N 1
ATOM 1430 C CA . PRO A 1 181 ? 2.060 41.001 -3.484 1.00 34.72 181 PRO A CA 1
ATOM 1431 C C . PRO A 1 181 ? 1.640 40.061 -2.320 1.00 34.72 181 PRO A C 1
ATOM 1433 O O . PRO A 1 181 ? 0.465 39.960 -1.972 1.00 34.72 181 PRO A O 1
ATOM 1436 N N . LEU A 1 182 ? 2.610 39.382 -1.692 1.00 37.47 182 LEU A N 1
ATOM 1437 C CA . LEU A 1 182 ? 2.405 38.617 -0.452 1.00 37.47 182 LEU A CA 1
ATOM 1438 C C . LEU A 1 182 ? 1.816 39.493 0.673 1.00 37.47 182 LEU A C 1
ATOM 1440 O O . LEU A 1 182 ? 2.344 40.582 0.910 1.00 37.47 182 LEU A O 1
ATOM 1444 N N . PRO A 1 183 ? 0.869 38.984 1.482 1.00 30.64 183 PRO A N 1
ATOM 1445 C CA . PRO A 1 183 ? 0.667 39.465 2.836 1.00 30.64 183 PRO A CA 1
ATOM 1446 C C . PRO A 1 183 ? 1.576 38.680 3.789 1.00 30.64 183 PRO A C 1
ATOM 1448 O O . PRO A 1 183 ? 1.343 37.511 4.093 1.00 30.64 183 PRO A O 1
ATOM 1451 N N . GLN A 1 184 ? 2.611 39.351 4.292 1.00 40.47 184 GLN A N 1
ATOM 1452 C CA . GLN A 1 184 ? 3.138 39.049 5.617 1.00 40.47 184 GLN A CA 1
ATOM 1453 C C . GLN A 1 184 ? 2.127 39.584 6.634 1.00 40.47 184 GLN A C 1
ATOM 1455 O O . GLN A 1 184 ? 1.985 40.794 6.791 1.00 40.47 184 GLN A O 1
ATOM 1460 N N . THR A 1 185 ? 1.428 38.696 7.333 1.00 28.09 185 THR A N 1
ATOM 1461 C CA . THR A 1 185 ? 0.746 39.044 8.582 1.00 28.09 185 THR A CA 1
ATOM 1462 C C . THR A 1 185 ? 1.201 38.077 9.655 1.00 28.09 185 THR A C 1
ATOM 1464 O O . THR A 1 185 ? 0.744 36.940 9.749 1.00 28.09 185 THR A O 1
ATOM 1467 N N . SER A 1 186 ? 2.147 38.565 10.446 1.00 33.59 186 SER A N 1
ATOM 1468 C CA . SER A 1 186 ? 2.447 38.115 11.794 1.00 33.59 186 SER A CA 1
ATOM 1469 C C . SER A 1 186 ? 1.162 38.091 12.627 1.00 33.59 186 SER A C 1
ATOM 1471 O O . SER A 1 186 ? 0.659 39.149 13.009 1.00 33.59 186 SER A O 1
ATOM 1473 N N . PHE A 1 187 ? 0.640 36.904 12.928 1.00 29.72 187 PHE A N 1
ATOM 1474 C CA . PHE A 1 187 ? -0.320 36.747 14.013 1.00 29.72 187 PHE A CA 1
ATOM 1475 C C . PHE A 1 187 ? 0.457 36.435 15.284 1.00 29.72 187 PHE A C 1
ATOM 1477 O O . PHE A 1 187 ? 0.955 35.332 15.496 1.00 29.72 187 PHE A O 1
ATOM 1484 N N . ALA A 1 188 ? 0.611 37.475 16.098 1.00 29.67 188 ALA A N 1
ATOM 1485 C CA . ALA A 1 188 ? 0.972 37.339 17.491 1.00 29.67 188 ALA A CA 1
ATOM 1486 C C . ALA A 1 188 ? -0.133 36.541 18.197 1.00 29.67 188 ALA A C 1
ATOM 1488 O O . ALA A 1 188 ? -1.300 36.935 18.193 1.00 29.67 188 ALA A O 1
ATOM 1489 N N . ASN A 1 189 ? 0.256 35.411 18.779 1.00 35.50 189 ASN A N 1
ATOM 1490 C CA . ASN A 1 189 ?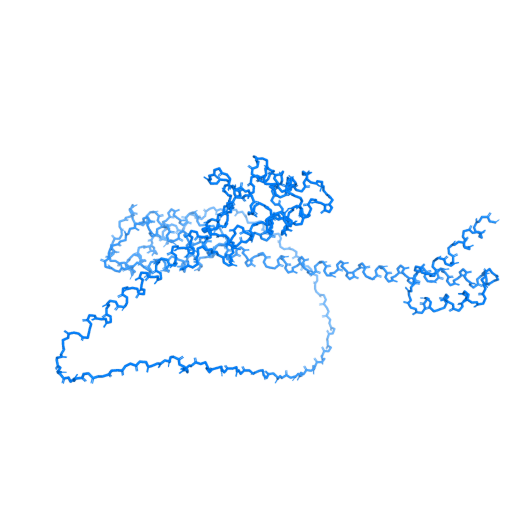 -0.579 34.617 19.663 1.00 35.50 189 ASN A CA 1
ATOM 1491 C C . ASN A 1 189 ? -0.835 35.396 20.956 1.00 35.50 189 ASN A C 1
ATOM 1493 O O . ASN A 1 189 ? 0.075 35.586 21.764 1.00 35.50 189 ASN A O 1
ATOM 1497 N N . THR A 1 190 ? -2.088 35.781 21.171 1.00 32.59 190 THR A N 1
ATOM 1498 C CA . THR A 1 190 ? -2.604 36.138 22.494 1.00 32.59 190 THR A CA 1
ATOM 1499 C C . THR A 1 190 ? -3.661 35.094 22.863 1.00 32.59 190 THR A C 1
ATOM 1501 O O . THR A 1 190 ? -4.615 34.926 22.100 1.00 32.59 190 THR A O 1
ATOM 1504 N N . PRO A 1 191 ? -3.537 34.375 23.992 1.00 39.59 191 PRO A N 1
ATOM 1505 C CA . PRO A 1 191 ? -4.522 33.374 24.377 1.00 39.59 191 PRO A CA 1
ATOM 1506 C C . PRO A 1 191 ? -5.816 34.068 24.827 1.00 39.59 191 PRO A C 1
ATOM 1508 O O . PRO A 1 191 ? -5.843 34.840 25.786 1.00 39.59 191 PRO A O 1
ATOM 1511 N N . ASN A 1 192 ? -6.893 33.810 24.087 1.00 41.00 192 ASN A N 1
ATOM 1512 C CA . ASN A 1 192 ? -8.239 34.319 24.333 1.00 41.00 192 ASN A CA 1
ATOM 1513 C C . ASN A 1 192 ? -8.835 33.679 25.601 1.00 41.00 192 ASN A C 1
ATOM 1515 O O . ASN A 1 192 ? -9.346 32.567 25.560 1.00 41.00 192 ASN A O 1
ATOM 1519 N N . SER A 1 193 ? -8.850 34.404 26.722 1.00 42.66 193 SER A N 1
ATOM 1520 C CA . SER A 1 193 ? -9.508 33.980 27.973 1.00 42.66 193 SER A CA 1
ATOM 1521 C C . SER A 1 193 ? -11.019 34.280 28.032 1.00 42.66 193 SER A C 1
ATOM 1523 O O . SER A 1 193 ? -11.636 34.156 29.087 1.00 42.66 193 SER A O 1
ATOM 1525 N N . LYS A 1 194 ? -11.646 34.674 26.911 1.00 45.22 194 LYS A N 1
ATOM 1526 C CA . LYS A 1 194 ? -13.082 35.026 26.838 1.00 45.22 194 LYS A CA 1
ATOM 1527 C C . LYS A 1 194 ? -14.010 33.889 26.382 1.00 45.22 194 LYS A C 1
ATOM 1529 O O . LYS A 1 194 ? -15.219 34.091 26.326 1.00 45.22 194 LYS A O 1
ATOM 1534 N N . THR A 1 195 ? -13.487 32.706 26.066 1.00 54.47 195 THR A N 1
ATOM 1535 C CA . THR A 1 195 ? -14.274 31.587 25.512 1.00 54.47 195 THR A CA 1
ATOM 1536 C C . THR A 1 195 ? -14.936 30.703 26.576 1.00 54.47 195 THR A C 1
ATOM 1538 O O . THR A 1 195 ? -15.978 30.105 26.305 1.00 54.47 195 THR A O 1
ATOM 1541 N N . SER A 1 196 ? -14.417 30.655 27.810 1.00 56.00 196 SER A N 1
ATOM 1542 C CA . SER A 1 196 ? -14.871 29.674 28.814 1.00 56.00 196 SER A CA 1
ATOM 1543 C C . SER A 1 196 ? -16.330 29.864 29.256 1.00 56.00 196 SER A C 1
ATOM 1545 O O . SER A 1 196 ? -17.058 28.884 29.421 1.00 56.00 196 SER A O 1
ATOM 1547 N N . THR A 1 197 ? -16.806 31.109 29.367 1.00 61.31 197 THR A N 1
ATOM 1548 C CA . THR A 1 197 ? -18.195 31.398 29.764 1.00 61.31 197 THR A CA 1
ATOM 1549 C C . THR A 1 197 ? -19.205 31.028 28.671 1.00 61.31 197 THR A C 1
ATOM 1551 O O . THR A 1 197 ? -20.319 30.612 28.985 1.00 61.31 197 THR A O 1
ATOM 1554 N N . SER A 1 198 ? -18.814 31.131 27.393 1.00 77.06 198 SER A N 1
ATOM 1555 C CA . SER A 1 198 ? -19.665 30.777 26.244 1.00 77.06 198 SER A CA 1
ATOM 1556 C C . SER A 1 198 ? -19.880 29.262 26.156 1.00 77.06 198 SER A C 1
ATOM 1558 O O . SER A 1 198 ? -21.014 28.781 26.088 1.00 77.06 198 SER A O 1
ATOM 1560 N N . HIS A 1 199 ? -18.797 28.489 26.276 1.00 82.94 199 HIS A N 1
ATOM 1561 C CA . HIS A 1 199 ? -18.865 27.028 26.233 1.00 82.94 199 HIS A CA 1
ATOM 1562 C C . HIS A 1 199 ? -19.611 26.432 27.431 1.00 82.94 199 HIS A C 1
ATOM 1564 O O . HIS A 1 199 ? -20.285 25.414 27.289 1.00 82.94 199 HIS A O 1
ATOM 1570 N N . LEU A 1 200 ? -19.556 27.083 28.597 1.00 87.50 200 LEU A N 1
ATOM 1571 C CA . LEU A 1 200 ? -20.292 26.644 29.780 1.00 87.50 200 LEU A CA 1
ATOM 1572 C C . LEU A 1 200 ? -21.811 26.627 29.547 1.00 87.50 200 LEU A C 1
ATOM 1574 O O . LEU A 1 200 ? -22.474 25.642 29.876 1.00 87.50 200 LEU A O 1
ATOM 1578 N N . GLY A 1 201 ? -22.362 27.712 28.992 1.00 88.50 201 GLY A N 1
ATOM 1579 C CA . GLY A 1 201 ? -23.790 27.801 28.671 1.00 88.50 201 GLY A CA 1
ATOM 1580 C C . GLY A 1 201 ? -24.196 26.784 27.606 1.00 88.50 201 GLY A C 1
ATOM 1581 O O . GLY A 1 201 ? -25.195 26.086 27.761 1.00 88.50 201 GLY A O 1
ATOM 1582 N N . PHE A 1 202 ? -23.362 26.635 26.578 1.00 89.69 202 PHE A N 1
ATOM 1583 C CA . PHE A 1 202 ? -23.568 25.666 25.507 1.00 89.69 202 PHE A CA 1
ATOM 1584 C C . PHE A 1 202 ? -23.646 24.219 26.019 1.00 89.69 202 PHE A C 1
ATOM 1586 O O . PHE A 1 202 ? -24.619 23.522 25.743 1.00 89.69 202 PHE A O 1
ATOM 1593 N N . VAL A 1 203 ? -22.676 23.774 26.827 1.00 89.31 203 VAL A N 1
ATOM 1594 C CA . VAL A 1 203 ? -22.662 22.402 27.368 1.00 89.31 203 VAL A CA 1
ATOM 1595 C C . VAL A 1 203 ? -23.869 22.144 28.271 1.00 89.31 203 VAL A C 1
ATOM 1597 O O . VAL A 1 203 ? -24.468 21.072 28.202 1.00 89.31 203 VAL A O 1
ATOM 1600 N N . LYS A 1 204 ? -24.278 23.125 29.086 1.00 90.44 204 LYS A N 1
ATOM 1601 C CA . LYS A 1 204 ? -25.491 23.002 29.910 1.00 90.44 204 LYS A CA 1
ATOM 1602 C C . LYS A 1 204 ? -26.744 22.796 29.060 1.00 90.44 204 LYS A C 1
ATOM 1604 O O . LYS A 1 204 ? -27.534 21.904 29.368 1.00 90.44 204 LYS A O 1
ATOM 1609 N N . ASN A 1 205 ? -26.889 23.565 27.982 1.00 90.62 205 ASN A N 1
ATOM 1610 C CA . ASN A 1 205 ? -28.016 23.424 27.062 1.00 90.62 205 ASN A CA 1
ATOM 1611 C C . ASN A 1 205 ? -28.019 22.049 26.382 1.00 90.62 205 ASN A C 1
ATOM 1613 O O . ASN A 1 205 ? -29.063 21.406 26.337 1.00 90.62 205 ASN A O 1
ATOM 1617 N N . LEU A 1 206 ? -26.855 21.539 25.966 1.00 89.44 206 LEU A N 1
ATOM 1618 C CA . LEU A 1 206 ? -26.748 20.203 25.367 1.00 89.44 206 LEU A CA 1
ATOM 1619 C C . LEU A 1 206 ? -27.267 19.094 26.290 1.00 89.44 206 LEU A C 1
ATOM 1621 O O . LEU A 1 206 ? -28.019 18.221 25.855 1.00 89.44 206 LEU A O 1
ATOM 1625 N N . PHE A 1 207 ? -26.904 19.128 27.575 1.00 88.69 207 PHE A N 1
ATOM 1626 C CA . PHE A 1 207 ? -27.434 18.169 28.546 1.00 88.69 207 PHE A CA 1
ATOM 1627 C C . PHE A 1 207 ? -28.947 18.313 28.723 1.00 88.69 207 PHE A C 1
ATOM 1629 O O . PHE A 1 207 ? -29.644 17.297 28.741 1.00 88.69 207 PHE A O 1
ATOM 1636 N N . ALA A 1 208 ? -29.457 19.542 28.814 1.00 88.50 208 ALA A N 1
ATOM 1637 C CA . ALA A 1 208 ? -30.879 19.795 29.016 1.00 88.50 208 ALA A CA 1
ATOM 1638 C C . ALA A 1 208 ? -31.745 19.368 27.814 1.00 88.50 208 ALA A C 1
ATOM 1640 O O . ALA A 1 208 ? -32.844 18.847 28.006 1.00 88.50 208 ALA A O 1
ATOM 1641 N N . GLU A 1 209 ? -31.258 19.564 26.586 1.00 88.06 209 GLU A N 1
ATOM 1642 C CA . GLU A 1 209 ? -31.998 19.276 25.350 1.00 88.06 209 GLU A CA 1
ATOM 1643 C C . GLU A 1 209 ? -31.931 17.796 24.949 1.00 88.06 209 GLU A C 1
ATOM 1645 O O . GLU A 1 209 ? -32.934 17.208 24.525 1.00 88.06 209 GLU A O 1
ATOM 1650 N N . HIS A 1 210 ? -30.763 17.169 25.115 1.00 86.06 210 HIS A N 1
ATOM 1651 C CA . HIS A 1 210 ? -30.497 15.833 24.578 1.00 86.06 210 HIS A CA 1
ATOM 1652 C C . HIS A 1 210 ? -30.456 14.727 25.639 1.00 86.06 210 HIS A C 1
ATOM 1654 O O . HIS A 1 210 ? -30.421 13.548 25.296 1.00 86.06 210 HIS A O 1
ATOM 1660 N N . THR A 1 211 ? -30.503 15.061 26.931 1.00 84.75 211 THR A N 1
ATOM 1661 C CA . THR A 1 211 ? -30.436 14.075 28.023 1.00 84.75 211 THR A CA 1
ATOM 1662 C C . THR A 1 211 ? -31.554 14.300 29.051 1.00 84.75 211 THR A C 1
ATOM 1664 O O . THR A 1 211 ? -32.335 15.241 28.951 1.00 84.75 211 THR A O 1
ATOM 1667 N N . ARG A 1 212 ? -31.674 13.427 30.063 1.00 85.00 212 ARG A N 1
ATOM 1668 C CA . ARG A 1 212 ? -32.598 13.650 31.199 1.00 85.00 212 ARG A CA 1
ATOM 1669 C C . ARG A 1 212 ? -32.026 14.578 32.281 1.00 85.00 212 ARG A C 1
ATOM 1671 O O . ARG A 1 212 ? -32.736 14.909 33.228 1.00 85.00 212 ARG A O 1
ATOM 1678 N N . ILE A 1 213 ? -30.759 14.976 32.173 1.00 86.00 213 ILE A N 1
ATOM 1679 C CA . ILE A 1 213 ? -30.069 15.791 33.174 1.00 86.00 213 ILE A CA 1
ATOM 1680 C C . ILE A 1 213 ? -30.365 17.266 32.886 1.00 86.00 213 ILE A C 1
ATOM 1682 O O . ILE A 1 213 ? -29.700 17.885 32.062 1.00 86.00 213 ILE A O 1
ATOM 1686 N N . ARG A 1 214 ? -31.376 17.826 33.563 1.00 85.12 214 ARG A N 1
ATOM 1687 C CA . ARG A 1 214 ? -31.755 19.243 33.406 1.00 85.12 214 ARG A CA 1
ATOM 1688 C C . ARG A 1 214 ? -30.724 20.199 34.007 1.00 85.12 214 ARG A C 1
ATOM 1690 O O . ARG A 1 214 ? -30.412 21.209 33.394 1.00 85.12 214 ARG A O 1
ATOM 1697 N N . ASP A 1 215 ? -30.166 19.826 35.158 1.00 88.19 215 ASP A N 1
ATOM 1698 C CA . ASP A 1 215 ? -29.157 20.604 35.881 1.00 88.19 215 ASP A CA 1
ATOM 1699 C C . ASP A 1 215 ? -27.857 19.793 35.999 1.00 88.19 215 ASP A C 1
ATOM 1701 O O . ASP A 1 215 ? -27.629 19.108 37.002 1.00 88.19 215 ASP A O 1
ATOM 1705 N N . PRO A 1 216 ? -27.000 19.796 34.963 1.00 88.69 216 PRO A N 1
ATOM 1706 C CA . PRO A 1 216 ? -25.765 19.027 34.986 1.00 88.69 216 PRO A CA 1
ATOM 1707 C C . PRO A 1 216 ? -24.815 19.567 36.056 1.00 88.69 216 PRO A C 1
ATOM 1709 O O . PRO A 1 216 ? -24.456 20.747 36.075 1.00 88.69 216 PRO A O 1
ATOM 1712 N N . ASN A 1 217 ? -24.384 18.680 36.955 1.00 92.62 217 ASN A N 1
ATOM 1713 C CA . ASN A 1 217 ? -23.377 19.004 37.962 1.00 92.62 217 ASN A CA 1
ATOM 1714 C C . ASN A 1 217 ? -22.069 19.464 37.291 1.00 92.62 217 ASN A C 1
ATOM 1716 O O . ASN A 1 217 ? -21.557 18.802 36.386 1.00 92.62 217 ASN A O 1
ATOM 1720 N N . LEU A 1 218 ? -21.544 20.601 37.761 1.00 89.50 218 LEU A N 1
ATOM 1721 C CA . LEU A 1 218 ? -20.418 21.299 37.143 1.00 89.50 218 LEU A CA 1
ATOM 1722 C C . LEU A 1 218 ? -19.166 20.417 37.060 1.00 89.50 218 LEU A C 1
ATOM 1724 O O . LEU A 1 218 ? -18.597 20.280 35.986 1.00 89.50 218 LEU A O 1
ATOM 1728 N N . THR A 1 219 ? -18.782 19.785 38.166 1.00 88.38 219 THR A N 1
ATOM 1729 C CA . THR A 1 219 ? -17.542 19.003 38.272 1.00 88.38 219 THR A CA 1
ATOM 1730 C C . THR A 1 219 ? -17.626 17.671 37.531 1.00 88.38 219 THR A C 1
ATOM 1732 O O . THR A 1 219 ? -16.659 17.232 36.919 1.00 88.38 219 THR A O 1
ATOM 1735 N N . THR A 1 220 ? -18.783 17.010 37.577 1.00 86.94 220 THR A N 1
ATOM 1736 C CA . THR A 1 220 ? -18.933 15.640 37.051 1.00 86.94 220 THR A CA 1
ATOM 1737 C C . THR A 1 220 ? -19.362 15.589 35.591 1.00 86.94 220 THR A C 1
ATOM 1739 O O . THR A 1 220 ? -18.940 14.682 34.884 1.00 86.94 220 THR A O 1
ATOM 1742 N N . HIS A 1 221 ? -20.163 16.547 35.117 1.00 88.44 221 HIS A N 1
ATOM 1743 C CA . HIS A 1 221 ? -20.702 16.519 33.753 1.00 88.44 221 HIS A CA 1
ATOM 1744 C C . HIS A 1 221 ? -20.076 17.578 32.845 1.00 88.44 221 HIS A C 1
ATOM 1746 O O . HIS A 1 221 ? -19.794 17.305 31.682 1.00 88.44 221 HIS A O 1
ATOM 1752 N N . VAL A 1 222 ? -19.871 18.792 33.359 1.00 88.56 222 VAL A N 1
ATOM 1753 C CA . VAL A 1 222 ? -19.561 19.956 32.517 1.00 88.56 222 VAL A CA 1
ATOM 1754 C C . VAL A 1 222 ? -18.056 20.171 32.368 1.00 88.56 222 VAL A C 1
ATOM 1756 O O . VAL A 1 222 ? -17.556 20.269 31.252 1.00 88.56 222 VAL A O 1
ATOM 1759 N N . GLU A 1 223 ? -17.323 20.195 33.479 1.00 90.12 223 GLU A N 1
ATOM 1760 C CA . GLU A 1 223 ? -15.874 20.409 33.511 1.00 90.12 223 GLU A CA 1
ATOM 1761 C C . GLU A 1 223 ? -15.085 19.410 32.641 1.00 90.12 223 GLU A C 1
ATOM 1763 O O . GLU A 1 223 ? -14.181 19.855 31.933 1.00 90.12 223 GLU A O 1
ATOM 1768 N N . PRO A 1 224 ? -15.423 18.104 32.583 1.00 92.12 224 PRO A N 1
ATOM 1769 C CA . PRO A 1 224 ? -14.719 17.169 31.706 1.00 92.12 224 PRO A CA 1
ATOM 1770 C C . PRO A 1 224 ? -14.858 17.505 30.215 1.00 92.12 224 PRO A C 1
ATOM 1772 O O . PRO A 1 224 ? -13.898 17.363 29.463 1.00 92.12 224 PRO A O 1
ATOM 1775 N N . ILE A 1 225 ? -16.028 17.990 29.783 1.00 89.75 225 ILE A N 1
ATOM 1776 C CA . ILE A 1 225 ? -16.261 18.388 28.385 1.00 89.75 225 ILE A CA 1
ATOM 1777 C C . ILE A 1 225 ? -15.535 19.699 28.071 1.00 89.75 225 ILE A C 1
ATOM 1779 O O . ILE A 1 225 ? -14.966 19.844 26.994 1.00 89.75 225 ILE A O 1
ATOM 1783 N N . LEU A 1 226 ? -15.493 20.637 29.021 1.00 89.94 226 LEU A N 1
ATOM 1784 C CA . LEU A 1 226 ? -14.726 21.874 28.854 1.00 89.94 226 LEU A CA 1
ATOM 1785 C C . LEU A 1 226 ? -13.221 21.595 28.742 1.00 89.94 226 LEU A C 1
ATOM 1787 O O . LEU A 1 226 ? -12.581 22.112 27.832 1.00 89.94 226 LEU A O 1
ATOM 1791 N N . LYS A 1 227 ? -12.676 20.711 29.588 1.00 91.06 227 LYS A N 1
ATOM 1792 C CA . LYS A 1 227 ? -11.283 20.242 29.472 1.00 91.06 227 LYS A CA 1
ATOM 1793 C C . LYS A 1 227 ? -11.019 19.541 28.144 1.00 91.06 227 LYS A C 1
ATOM 1795 O O . LYS A 1 227 ? -9.927 19.651 27.601 1.00 91.06 227 LYS A O 1
ATOM 1800 N N . PHE A 1 228 ? -12.010 18.832 27.605 1.00 90.88 228 PHE A N 1
ATOM 1801 C CA . PHE A 1 228 ? -11.901 18.254 26.272 1.00 90.88 228 PHE A CA 1
ATOM 1802 C C . PHE A 1 228 ? -11.814 19.337 25.185 1.00 90.88 228 PHE A C 1
ATOM 1804 O O . PHE A 1 228 ? -11.003 19.196 24.277 1.00 90.88 228 PHE A O 1
ATOM 1811 N N . PHE A 1 229 ? -12.575 20.436 25.279 1.00 88.38 229 PHE A N 1
ATOM 1812 C CA . PHE A 1 229 ? -12.484 21.539 24.309 1.00 88.38 229 PHE A CA 1
ATOM 1813 C C . PHE A 1 229 ? -11.089 22.163 24.240 1.00 88.38 229 PHE A C 1
ATOM 1815 O O . PHE A 1 229 ? -10.649 22.533 23.157 1.00 88.38 229 PHE A O 1
ATOM 1822 N N . GLU A 1 230 ? -10.368 22.213 25.360 1.00 88.62 230 GLU A N 1
ATOM 1823 C CA . GLU A 1 230 ? -8.975 22.683 25.406 1.00 88.62 230 GLU A CA 1
ATOM 1824 C C . GLU A 1 230 ? -8.004 21.761 24.649 1.00 88.62 230 GLU A C 1
ATOM 1826 O O . GLU A 1 230 ? -6.930 22.194 24.244 1.00 88.62 230 GLU A O 1
ATOM 1831 N N . GLN A 1 231 ? -8.377 20.495 24.445 1.00 90.06 231 GLN A N 1
ATOM 1832 C CA . GLN A 1 231 ? -7.579 19.492 23.732 1.00 90.06 231 GLN A CA 1
ATOM 1833 C C . GLN A 1 231 ? -7.963 19.379 22.253 1.00 90.06 231 GLN A C 1
ATOM 1835 O O . GLN A 1 231 ? -7.397 18.551 21.534 1.00 90.06 231 GLN A O 1
ATOM 1840 N N . ILE A 1 232 ? -8.941 20.166 21.788 1.00 90.19 232 ILE A N 1
ATOM 1841 C CA . ILE A 1 232 ? -9.389 20.084 20.403 1.00 90.19 232 ILE A CA 1
ATOM 1842 C C . ILE A 1 232 ? -8.291 20.614 19.475 1.00 90.19 232 ILE A C 1
ATOM 1844 O O . ILE A 1 232 ? -7.765 21.706 19.693 1.00 90.19 232 ILE A O 1
ATOM 1848 N N . PRO A 1 233 ? -7.963 19.874 18.407 1.00 89.81 233 PRO A N 1
ATOM 1849 C CA . PRO A 1 233 ? -6.964 20.326 17.456 1.00 89.81 233 PRO A CA 1
ATOM 1850 C C . PRO A 1 233 ? -7.340 21.631 16.723 1.00 89.81 233 PRO A C 1
ATOM 1852 O O . PRO A 1 233 ? -8.476 21.812 16.289 1.00 89.81 233 PRO A O 1
ATOM 1855 N N . GLU A 1 234 ? -6.355 22.510 16.503 1.00 88.06 234 GLU A N 1
ATOM 1856 C CA . GLU A 1 234 ? -6.553 23.891 16.011 1.00 88.06 234 GLU A CA 1
ATOM 1857 C C . GLU A 1 234 ? -7.155 24.021 14.600 1.00 88.06 234 GLU A C 1
ATOM 1859 O O . GLU A 1 234 ? -7.712 25.058 14.251 1.00 88.06 234 GLU A O 1
ATOM 1864 N N . HIS A 1 235 ? -7.032 22.998 13.756 1.00 86.50 235 HIS A N 1
ATOM 1865 C CA . HIS A 1 235 ? -7.514 23.038 12.366 1.00 86.50 235 HIS A CA 1
ATOM 1866 C C . HIS A 1 235 ? -8.991 22.634 12.232 1.00 86.50 235 HIS A C 1
ATOM 1868 O O . HIS A 1 235 ? -9.522 22.643 11.120 1.00 86.50 235 HIS A O 1
ATOM 1874 N N . LEU A 1 236 ? -9.654 22.233 13.321 1.00 90.38 236 LEU A N 1
ATOM 1875 C CA . LEU A 1 236 ? -11.090 21.976 13.310 1.00 90.38 236 LEU A CA 1
ATOM 1876 C C . LEU A 1 236 ? -11.862 23.281 13.471 1.00 90.38 236 LEU A C 1
ATOM 1878 O O . LEU A 1 236 ? -11.576 24.089 14.351 1.00 90.38 236 LEU A O 1
ATOM 1882 N N . THR A 1 237 ? -12.877 23.476 12.630 1.00 88.56 237 THR A N 1
ATOM 1883 C CA . THR A 1 237 ? -13.744 24.649 12.754 1.00 88.56 237 THR A CA 1
ATOM 1884 C C . THR A 1 237 ? -14.744 24.465 13.892 1.00 88.56 237 THR A C 1
ATOM 1886 O O . THR A 1 237 ? -15.131 23.345 14.229 1.00 88.56 237 THR A O 1
ATOM 1889 N N . GLU A 1 238 ? -15.235 25.573 14.446 1.00 86.56 238 GLU A N 1
ATOM 1890 C CA . GLU A 1 238 ? -16.290 25.557 15.467 1.00 86.56 238 GLU A CA 1
ATOM 1891 C C . GLU A 1 238 ? -17.540 24.785 15.001 1.00 86.56 238 GLU A C 1
ATOM 1893 O O . GLU A 1 238 ? -18.155 24.054 15.776 1.00 86.56 238 GLU A O 1
ATOM 1898 N N . ILE A 1 239 ? -17.875 24.872 13.710 1.00 88.50 239 ILE A N 1
ATOM 1899 C CA . ILE A 1 239 ? -18.999 24.147 13.101 1.00 88.50 239 ILE A CA 1
ATOM 1900 C C . ILE A 1 239 ? -18.768 22.632 13.159 1.00 88.50 239 ILE A C 1
ATOM 1902 O O . ILE A 1 239 ? -19.676 21.884 13.526 1.00 88.50 239 ILE A O 1
ATOM 1906 N N . ASP A 1 240 ? -17.560 22.174 12.824 1.00 88.44 240 ASP A N 1
ATOM 1907 C CA . ASP A 1 240 ? -17.212 20.750 12.837 1.00 88.44 240 ASP A CA 1
ATOM 1908 C C . ASP A 1 240 ? -17.267 20.175 14.254 1.00 88.44 240 ASP A C 1
ATOM 1910 O O . ASP A 1 240 ? -17.809 19.087 14.470 1.00 88.44 240 ASP A O 1
ATOM 1914 N N . ILE A 1 241 ? -16.744 20.932 15.219 1.00 87.56 241 ILE A N 1
ATOM 1915 C CA . ILE A 1 241 ? -16.747 20.587 16.641 1.00 87.56 241 ILE A CA 1
ATOM 1916 C C . ILE A 1 241 ? -18.187 20.466 17.144 1.00 87.56 241 ILE A C 1
ATOM 1918 O O . ILE A 1 241 ? -18.565 19.429 17.693 1.00 87.56 241 ILE A O 1
ATOM 1922 N N . ASN A 1 242 ? -19.016 21.481 16.884 1.00 88.12 242 ASN A N 1
ATOM 1923 C CA . ASN A 1 242 ? -20.417 21.498 17.296 1.00 88.12 242 ASN A CA 1
ATOM 1924 C C . ASN A 1 242 ? -21.201 20.331 16.693 1.00 88.12 242 ASN A C 1
ATOM 1926 O O . ASN A 1 242 ? -21.950 19.667 17.407 1.00 88.12 242 ASN A O 1
ATOM 1930 N N . GLN A 1 243 ? -20.990 20.017 15.413 1.00 89.81 243 GLN A N 1
ATOM 1931 C CA . GLN A 1 243 ? -21.636 18.874 14.768 1.00 89.81 243 GLN A CA 1
ATOM 1932 C C . GLN A 1 243 ? -21.228 17.542 15.419 1.00 89.81 243 GLN A C 1
ATOM 1934 O O . GLN A 1 243 ? -22.083 16.685 15.656 1.00 89.81 243 GLN A O 1
ATOM 1939 N N . CYS A 1 244 ? -19.941 17.365 15.741 1.00 90.19 244 CYS A N 1
ATOM 1940 C CA . CYS A 1 244 ? -19.454 16.159 16.413 1.00 90.19 244 CYS A CA 1
ATOM 1941 C C . CYS A 1 244 ? -20.101 15.997 17.790 1.00 90.19 244 CYS A C 1
ATOM 1943 O O . CYS A 1 244 ? -20.606 14.919 18.108 1.00 90.19 244 CYS A O 1
ATOM 1945 N N . ILE A 1 245 ? -20.135 17.074 18.578 1.00 89.12 245 ILE A N 1
ATOM 1946 C CA . ILE A 1 245 ? -20.707 17.073 19.925 1.00 89.12 245 ILE A CA 1
ATOM 1947 C C . ILE A 1 245 ? -22.211 16.798 19.872 1.00 89.12 245 ILE A C 1
ATOM 1949 O O . ILE A 1 245 ? -22.672 15.885 20.553 1.00 89.12 245 ILE A O 1
ATOM 1953 N N . LEU A 1 246 ? -22.963 17.513 19.029 1.00 88.56 246 LEU A N 1
ATOM 1954 C CA . LEU A 1 246 ? -24.405 17.304 18.860 1.00 88.56 246 LEU A CA 1
ATOM 1955 C C . LEU A 1 246 ? -24.711 15.852 18.488 1.00 88.56 246 LEU A C 1
ATOM 1957 O O . LEU A 1 246 ? -25.524 15.208 19.143 1.00 88.56 246 LEU A O 1
ATOM 1961 N N . SER A 1 247 ? -23.976 15.290 17.525 1.00 87.62 247 SER A N 1
ATOM 1962 C CA . SER A 1 247 ? -24.165 13.896 17.114 1.00 87.62 247 SER A CA 1
ATOM 1963 C C . SER A 1 247 ? -23.876 12.888 18.236 1.00 87.62 247 SER A C 1
ATOM 1965 O O . SER A 1 247 ? -24.488 11.819 18.281 1.00 87.62 247 SER A O 1
ATOM 1967 N N . SER A 1 248 ? -22.947 13.202 19.147 1.00 89.38 248 SER A N 1
ATOM 1968 C CA . SER A 1 248 ? -22.659 12.370 20.320 1.00 89.38 248 SER A CA 1
ATOM 1969 C C . SER A 1 248 ? -23.781 12.455 21.352 1.00 89.38 248 SER A C 1
ATOM 1971 O O . SER A 1 248 ? -24.166 11.431 21.913 1.00 89.38 248 SER A O 1
ATOM 1973 N N . PHE A 1 249 ? -24.326 13.652 21.575 1.00 87.62 249 PHE A N 1
ATOM 1974 C CA . PHE A 1 249 ? -25.421 13.880 22.516 1.00 87.62 249 PHE A CA 1
ATOM 1975 C C . PHE A 1 249 ? -26.757 13.313 22.017 1.00 87.62 249 PHE A C 1
ATOM 1977 O O . PHE A 1 249 ? -27.467 12.689 22.796 1.00 87.62 249 PHE A O 1
ATOM 1984 N N . GLU A 1 250 ? -27.076 13.421 20.725 1.00 83.94 250 GLU A N 1
ATOM 1985 C CA . GLU A 1 250 ? -28.283 12.822 20.128 1.00 83.94 250 GLU A CA 1
ATOM 1986 C C . GLU A 1 250 ? -28.324 11.293 20.254 1.00 83.94 250 GLU A C 1
ATOM 1988 O O . GLU A 1 250 ? -29.393 10.698 20.381 1.00 83.94 250 GLU A O 1
ATOM 1993 N N . LYS A 1 251 ? -27.155 10.641 20.241 1.00 81.38 251 LYS A N 1
ATOM 1994 C CA . LYS A 1 251 ? -27.035 9.184 20.405 1.00 81.38 251 LYS A CA 1
ATOM 1995 C C . LYS A 1 251 ? -27.254 8.724 21.848 1.00 81.38 251 LYS A C 1
ATOM 1997 O O . LYS A 1 251 ? -27.387 7.520 22.085 1.00 81.38 251 LYS A O 1
ATOM 2002 N N . LEU A 1 252 ? -27.290 9.637 22.820 1.00 77.75 252 LEU A N 1
ATOM 2003 C CA . LEU A 1 252 ? -27.616 9.298 24.199 1.00 77.75 252 LEU A CA 1
ATOM 2004 C C . LEU A 1 252 ? -29.130 9.079 24.329 1.00 77.75 252 LEU A C 1
ATOM 2006 O O . LEU A 1 252 ? -29.942 9.987 24.186 1.00 77.75 252 LEU A O 1
ATOM 2010 N N . SER A 1 253 ? -29.522 7.839 24.625 1.00 61.19 253 SER A N 1
ATOM 2011 C CA . SER A 1 253 ? -30.913 7.498 24.935 1.00 61.19 253 SER A CA 1
ATOM 2012 C C . SER A 1 253 ? -31.378 8.238 26.191 1.00 61.19 253 SER A C 1
ATOM 2014 O O . SER A 1 253 ? -30.703 8.211 27.224 1.00 61.19 253 SER A O 1
ATOM 2016 N N . ARG A 1 254 ? -32.588 8.812 26.138 1.00 59.75 254 ARG A N 1
ATOM 2017 C CA . ARG A 1 254 ? -33.242 9.414 27.308 1.00 59.75 254 ARG A CA 1
ATOM 2018 C C . ARG A 1 254 ? -33.347 8.423 28.476 1.00 59.75 254 ARG A C 1
ATOM 2020 O O . ARG A 1 254 ? -33.319 8.855 29.617 1.00 59.75 254 ARG A O 1
ATOM 2027 N N . ASP A 1 255 ? -33.398 7.113 28.254 1.00 52.97 255 ASP A N 1
ATOM 2028 C CA . ASP A 1 255 ? -33.895 6.171 29.264 1.00 52.97 255 ASP A CA 1
ATOM 2029 C C . ASP A 1 255 ? -32.848 5.589 30.229 1.00 52.97 255 ASP A C 1
ATOM 2031 O O . ASP A 1 255 ? -33.244 4.975 31.219 1.00 52.97 255 ASP A O 1
ATOM 2035 N N . LYS A 1 256 ? -31.534 5.776 30.004 1.00 56.00 256 LYS A N 1
ATOM 2036 C CA . LYS A 1 256 ? -30.486 5.050 30.770 1.00 56.00 256 LYS A CA 1
ATOM 2037 C C . LYS A 1 256 ? -29.414 5.897 31.471 1.00 56.00 256 LYS A C 1
ATOM 2039 O O . LYS A 1 256 ? -28.456 5.335 31.998 1.00 56.00 256 LYS A O 1
ATOM 2044 N N . GLY A 1 257 ? -29.592 7.216 31.555 1.00 65.56 257 GLY A N 1
ATOM 2045 C CA . GLY A 1 257 ? -28.587 8.112 32.143 1.00 65.56 257 GLY A CA 1
ATOM 2046 C C . GLY A 1 257 ? -27.327 8.239 31.275 1.00 65.56 257 GLY A C 1
ATOM 2047 O O . GLY A 1 257 ? -27.132 7.493 30.316 1.00 65.56 257 GLY A O 1
ATOM 2048 N N . VAL A 1 258 ? -26.477 9.219 31.587 1.00 77.31 258 VAL A N 1
ATOM 2049 C CA . VAL A 1 258 ? -25.266 9.514 30.806 1.00 77.31 258 VAL A CA 1
ATOM 2050 C C . VAL A 1 258 ? -24.048 8.982 31.548 1.00 77.31 258 VAL A C 1
ATOM 2052 O O . VAL A 1 258 ? -23.699 9.481 32.614 1.00 77.31 258 VAL A O 1
ATOM 2055 N N . LYS A 1 259 ? -23.386 7.965 30.990 1.00 86.25 259 LYS A N 1
ATOM 2056 C CA . LYS A 1 259 ? -22.052 7.566 31.453 1.00 86.25 259 LYS A CA 1
ATOM 2057 C C . LYS A 1 259 ? -21.028 8.515 30.839 1.00 86.25 259 LYS A C 1
ATOM 2059 O O . LYS A 1 259 ? -20.844 8.497 29.624 1.00 86.25 259 LYS A O 1
ATOM 2064 N N . MET A 1 260 ? -20.386 9.333 31.671 1.00 87.25 260 MET A N 1
ATOM 2065 C CA . MET A 1 260 ? -19.480 10.385 31.201 1.00 87.25 260 MET A CA 1
ATOM 2066 C C . MET A 1 260 ? -18.285 9.849 30.415 1.00 87.25 260 MET A C 1
ATOM 2068 O O . MET A 1 260 ? -17.988 10.399 29.360 1.00 87.25 260 MET A O 1
ATOM 2072 N N . ASP A 1 261 ? -17.685 8.738 30.843 1.00 85.00 261 ASP A N 1
ATOM 2073 C CA . ASP A 1 261 ? -16.557 8.125 30.125 1.00 85.00 261 ASP A CA 1
ATOM 2074 C C . ASP A 1 261 ? -16.940 7.745 28.689 1.00 85.00 261 ASP A C 1
ATOM 2076 O O . ASP A 1 261 ? -16.221 8.041 27.741 1.00 85.00 261 ASP A O 1
ATOM 2080 N N . TYR A 1 262 ? -18.136 7.174 28.514 1.00 86.44 262 TYR A N 1
ATOM 2081 C CA . TYR A 1 262 ? -18.653 6.788 27.201 1.00 86.44 262 TYR A CA 1
ATOM 2082 C C . TYR A 1 262 ? -18.996 8.001 26.326 1.00 86.44 262 TYR A C 1
ATOM 2084 O O . TYR A 1 262 ? -18.821 7.969 25.107 1.00 86.44 262 TYR A O 1
ATOM 2092 N N . LEU A 1 263 ? -19.509 9.077 26.929 1.00 88.81 263 LEU A N 1
ATOM 2093 C CA . LEU A 1 263 ? -19.787 10.317 26.209 1.00 88.81 263 LEU A CA 1
ATOM 2094 C C . LEU A 1 263 ? -18.487 10.961 25.718 1.00 88.81 263 LEU A C 1
ATOM 2096 O O . LEU A 1 263 ? -18.380 11.276 24.535 1.00 88.81 263 LEU A O 1
ATOM 2100 N N . LEU A 1 264 ? -17.501 11.116 26.603 1.00 88.75 264 LEU A N 1
ATOM 2101 C CA . LEU A 1 264 ? -16.206 11.702 26.264 1.00 88.75 264 LEU A CA 1
ATOM 2102 C C . LEU A 1 264 ? -15.483 10.876 25.205 1.00 88.75 264 LEU A C 1
ATOM 2104 O O . LEU A 1 264 ? -15.018 11.441 24.221 1.00 88.75 264 LEU A O 1
ATOM 2108 N N . GLU A 1 265 ? -15.478 9.549 25.339 1.00 89.94 265 GLU A N 1
ATOM 2109 C CA . GLU A 1 265 ? -14.886 8.658 24.343 1.00 89.94 265 GLU A CA 1
ATOM 2110 C C . GLU A 1 265 ? -15.550 8.822 22.966 1.00 89.94 265 GLU A C 1
ATOM 2112 O O . GLU A 1 265 ? -14.865 8.882 21.947 1.00 89.94 265 GLU A O 1
ATOM 2117 N N . ASN A 1 266 ? -16.879 8.951 22.905 1.00 89.31 266 ASN A N 1
ATOM 2118 C CA . ASN A 1 266 ? -17.570 9.164 21.631 1.00 89.31 266 ASN A CA 1
ATOM 2119 C C . ASN A 1 266 ? -17.317 10.546 21.033 1.00 89.31 266 ASN A C 1
ATOM 2121 O O . ASN A 1 266 ? -17.130 10.652 19.822 1.00 89.31 266 ASN A O 1
ATOM 2125 N N . ILE A 1 267 ? -17.312 11.602 21.853 1.00 90.44 267 ILE A N 1
ATOM 2126 C CA . ILE A 1 267 ? -16.951 12.947 21.391 1.00 90.44 267 ILE A CA 1
ATOM 2127 C C . ILE A 1 267 ? -15.526 12.917 20.834 1.00 90.44 267 ILE A C 1
ATOM 2129 O O . ILE A 1 267 ? -15.317 13.357 19.706 1.00 90.44 267 ILE A O 1
ATOM 2133 N N . GLN A 1 268 ? -14.581 12.324 21.563 1.00 92.00 268 GLN A N 1
ATOM 2134 C CA . GLN A 1 268 ? -13.195 12.196 21.133 1.00 92.00 268 GLN A CA 1
ATOM 2135 C C . GLN A 1 268 ? -13.086 11.430 19.814 1.00 92.00 268 GLN A C 1
ATOM 2137 O O . GLN A 1 268 ? -12.496 11.942 18.871 1.00 92.00 268 GLN A O 1
ATOM 2142 N N . ARG A 1 269 ? -13.727 10.262 19.691 1.00 90.94 269 ARG A N 1
ATOM 2143 C CA . ARG A 1 269 ? -13.731 9.477 18.445 1.00 90.94 269 ARG A CA 1
ATOM 2144 C C . ARG A 1 269 ? -14.298 10.258 17.259 1.00 90.94 269 ARG A C 1
ATOM 2146 O O . ARG A 1 269 ? -13.698 10.239 16.188 1.00 90.94 269 ARG A O 1
ATOM 2153 N N . ASN A 1 270 ? -15.424 10.953 17.435 1.00 90.94 270 ASN A N 1
ATOM 2154 C CA . ASN A 1 270 ? -16.034 11.739 16.358 1.00 90.94 270 ASN A CA 1
ATOM 2155 C C . ASN A 1 270 ? -15.137 12.914 15.941 1.00 90.94 270 ASN A C 1
ATOM 2157 O O . ASN A 1 270 ? -14.951 13.146 14.747 1.00 90.94 270 ASN A O 1
ATOM 2161 N N . VAL A 1 271 ? -14.543 13.616 16.910 1.00 91.44 271 VAL A N 1
ATOM 2162 C CA . VAL A 1 271 ? -13.613 14.726 16.664 1.00 91.44 271 VAL A CA 1
ATOM 2163 C C . VAL A 1 271 ? -12.344 14.234 15.968 1.00 91.44 271 VAL A C 1
ATOM 2165 O O . VAL A 1 271 ? -11.934 14.838 14.980 1.00 91.44 271 VAL A O 1
ATOM 2168 N N . THR A 1 272 ? -11.759 13.115 16.404 1.00 90.56 272 THR A N 1
ATOM 2169 C CA . THR A 1 272 ? -10.587 12.504 15.757 1.00 90.56 272 THR A CA 1
ATOM 2170 C C . THR A 1 272 ? -10.893 12.084 14.322 1.00 90.56 272 THR A C 1
ATOM 2172 O O . THR A 1 272 ? -10.161 12.462 13.413 1.00 90.56 272 THR A O 1
ATOM 2175 N N . ALA A 1 273 ? -12.010 11.393 14.080 1.00 90.44 273 ALA A N 1
ATOM 2176 C CA . ALA A 1 273 ? -12.399 10.996 12.726 1.00 90.44 273 ALA A CA 1
ATOM 2177 C C . ALA A 1 273 ? -12.620 12.214 11.810 1.00 90.44 273 ALA A C 1
ATOM 2179 O O . ALA A 1 273 ? -12.227 12.224 10.642 1.00 90.44 273 ALA A O 1
ATOM 2180 N N . LYS A 1 274 ? -13.231 13.280 12.341 1.00 92.25 274 LYS A N 1
ATOM 2181 C CA . LYS A 1 274 ? -13.437 14.523 11.596 1.00 92.25 274 LYS A CA 1
ATOM 2182 C C . LYS A 1 274 ? -12.117 15.246 11.316 1.00 92.25 274 LYS A C 1
ATOM 2184 O O . LYS A 1 274 ? -11.933 15.747 10.208 1.00 92.25 274 LYS A O 1
ATOM 2189 N N . HIS A 1 275 ? -11.203 15.267 12.284 1.00 91.69 275 HIS A N 1
ATOM 2190 C CA . HIS A 1 275 ? -9.852 15.797 12.129 1.00 91.69 275 HIS A CA 1
ATOM 2191 C C . HIS A 1 275 ? -9.114 15.085 10.989 1.00 91.69 275 HIS A C 1
ATOM 2193 O O . HIS A 1 275 ? -8.580 15.757 10.103 1.00 91.69 275 HIS A O 1
ATOM 2199 N N . GLU A 1 276 ? -9.108 13.753 10.982 1.00 90.81 276 GLU A N 1
ATOM 2200 C CA . GLU A 1 276 ? -8.453 12.957 9.941 1.00 90.81 276 GLU A CA 1
ATOM 2201 C C . GLU A 1 276 ? -9.001 13.298 8.551 1.00 90.81 276 GLU A C 1
ATOM 2203 O O . GLU A 1 276 ? -8.229 13.574 7.633 1.00 90.81 276 GLU A O 1
ATOM 2208 N N . LEU A 1 277 ? -10.324 13.416 8.421 1.00 91.88 277 LEU A N 1
ATOM 2209 C CA . LEU A 1 277 ? -10.980 13.808 7.172 1.00 91.88 277 LEU A CA 1
ATOM 2210 C C . LEU A 1 277 ? -10.567 15.217 6.711 1.00 91.88 277 LEU A C 1
ATOM 2212 O O . LEU A 1 277 ? -10.352 15.447 5.518 1.00 91.88 277 LEU A O 1
ATOM 2216 N N . VAL A 1 278 ? -10.433 16.175 7.634 1.00 90.62 278 VAL A N 1
ATOM 2217 C CA . VAL A 1 278 ? -9.929 17.523 7.315 1.00 90.62 278 VAL A CA 1
ATOM 2218 C C . VAL A 1 278 ? -8.473 17.461 6.845 1.00 90.62 278 VAL A C 1
ATOM 2220 O O . VAL A 1 278 ? -8.144 18.070 5.827 1.00 90.62 278 VAL A O 1
ATOM 2223 N N . LEU A 1 279 ? -7.613 16.682 7.509 1.00 88.50 279 LEU A N 1
ATOM 2224 C CA . LEU A 1 279 ? -6.225 16.499 7.074 1.00 88.50 279 LEU A CA 1
ATOM 2225 C C . LEU A 1 279 ? -6.128 15.866 5.686 1.00 88.50 279 LEU A C 1
ATOM 2227 O O . LEU A 1 279 ? -5.286 16.274 4.887 1.00 88.50 279 LEU A O 1
ATOM 2231 N N . GLU A 1 280 ? -6.968 14.881 5.379 1.00 89.44 280 GLU A N 1
ATOM 2232 C CA . GLU A 1 280 ? -7.016 14.270 4.050 1.00 89.44 280 GLU A CA 1
ATOM 2233 C C . GLU A 1 280 ? -7.400 15.289 2.977 1.00 89.44 280 GLU A C 1
ATOM 2235 O O . GLU A 1 280 ? -6.701 15.412 1.967 1.00 89.44 280 GLU A O 1
ATOM 2240 N N . LYS A 1 281 ? -8.432 16.100 3.234 1.00 90.50 281 LYS A N 1
ATOM 2241 C CA . LYS A 1 281 ? -8.825 17.196 2.336 1.00 90.50 281 LYS A CA 1
ATOM 2242 C C . LYS A 1 281 ? -7.719 18.230 2.148 1.00 90.50 281 LYS A C 1
ATOM 2244 O O . LYS A 1 281 ? -7.570 18.760 1.054 1.00 90.50 281 LYS A O 1
ATOM 2249 N N . MET A 1 282 ? -6.921 18.511 3.178 1.00 87.88 282 MET A N 1
ATOM 2250 C CA . MET A 1 282 ? -5.771 19.416 3.060 1.00 87.88 282 MET A CA 1
ATOM 2251 C C . MET A 1 282 ? -4.614 18.805 2.255 1.00 87.88 282 MET A C 1
ATOM 2253 O O . MET A 1 282 ? -3.886 19.530 1.577 1.00 87.88 282 MET A O 1
ATOM 2257 N N . LYS A 1 283 ? -4.440 17.479 2.294 1.00 91.31 283 LYS A N 1
ATOM 2258 C CA . LYS A 1 283 ? -3.412 16.768 1.515 1.00 91.31 283 LYS A CA 1
ATOM 2259 C C . LYS A 1 283 ? -3.769 16.654 0.032 1.00 91.31 283 LYS A C 1
ATOM 2261 O O . LYS A 1 283 ? -2.869 16.609 -0.805 1.00 91.31 283 LYS A O 1
ATOM 2266 N N . GLU A 1 284 ? -5.052 16.614 -0.313 1.00 91.38 284 GLU A N 1
ATOM 2267 C CA . GLU A 1 284 ? -5.513 16.409 -1.691 1.00 91.38 284 GLU A CA 1
ATOM 2268 C C . GLU A 1 284 ? -4.999 17.477 -2.691 1.00 91.38 284 GLU A C 1
ATOM 2270 O O . GLU A 1 284 ? -4.455 17.088 -3.732 1.00 91.38 284 GLU A O 1
ATOM 2275 N N . PRO A 1 285 ? -5.048 18.797 -2.403 1.00 91.56 285 PRO A N 1
ATOM 2276 C CA . PRO A 1 285 ? -4.447 19.820 -3.260 1.00 91.56 285 PRO A CA 1
ATOM 2277 C C . PRO A 1 285 ? -2.943 19.638 -3.465 1.00 91.56 285 PRO A C 1
ATOM 2279 O O . PRO A 1 285 ? -2.464 19.783 -4.588 1.00 91.56 285 PRO A O 1
ATOM 2282 N N . LEU A 1 286 ? -2.208 19.266 -2.411 1.00 90.06 286 LEU A N 1
ATOM 2283 C CA . LEU A 1 286 ? -0.762 19.034 -2.481 1.00 90.06 286 LEU A CA 1
ATOM 2284 C C . LEU A 1 286 ? -0.437 17.828 -3.368 1.00 90.06 286 LEU A C 1
ATOM 2286 O O . LEU A 1 286 ? 0.471 17.884 -4.194 1.00 90.06 286 LEU A O 1
ATOM 2290 N N . LEU A 1 287 ? -1.218 16.750 -3.256 1.00 85.81 287 LEU A N 1
ATOM 2291 C CA . LEU A 1 287 ? -1.090 15.584 -4.130 1.00 85.81 287 LEU A CA 1
ATOM 2292 C C . LEU A 1 287 ? -1.411 15.930 -5.587 1.00 85.81 287 LEU A C 1
ATOM 2294 O O . LEU A 1 287 ? -0.726 15.466 -6.500 1.00 85.81 287 LEU A O 1
ATOM 2298 N N . LYS A 1 288 ? -2.437 16.755 -5.819 1.00 91.12 288 LYS A N 1
ATOM 2299 C CA . LYS A 1 288 ? -2.796 17.229 -7.159 1.00 91.12 288 LYS A CA 1
ATOM 2300 C C . LYS A 1 288 ? -1.697 18.113 -7.753 1.00 91.12 288 LYS A C 1
ATOM 2302 O O . LYS A 1 288 ? -1.355 17.940 -8.920 1.00 91.12 288 LYS A O 1
ATOM 2307 N N . GLN A 1 289 ? -1.109 18.999 -6.952 1.00 92.31 289 GLN A N 1
ATOM 2308 C CA . GLN A 1 289 ? 0.025 19.827 -7.354 1.00 92.31 289 GLN A CA 1
ATOM 2309 C C . GLN A 1 289 ? 1.245 18.969 -7.706 1.00 92.31 289 GLN A C 1
ATOM 2311 O O . GLN A 1 289 ? 1.754 19.076 -8.815 1.00 92.31 289 GLN A O 1
ATOM 2316 N N . ALA A 1 290 ? 1.624 18.018 -6.848 1.00 90.69 290 ALA A N 1
ATOM 2317 C CA . ALA A 1 290 ? 2.743 17.114 -7.111 1.00 90.69 290 ALA A CA 1
ATOM 2318 C C . ALA A 1 290 ? 2.556 16.278 -8.393 1.00 90.69 290 ALA A C 1
ATOM 2320 O O . ALA A 1 290 ? 3.517 16.017 -9.117 1.00 90.69 290 ALA A O 1
ATOM 2321 N N . LYS A 1 291 ? 1.320 15.859 -8.707 1.00 92.88 291 LYS A N 1
ATOM 2322 C CA . LYS A 1 291 ? 1.005 15.189 -9.982 1.00 92.88 291 LYS A CA 1
ATOM 2323 C C . LYS A 1 291 ? 1.201 16.122 -11.177 1.00 92.88 291 LYS A C 1
ATOM 2325 O O . LYS A 1 291 ? 1.794 15.705 -12.169 1.00 92.88 291 LYS A O 1
ATOM 2330 N N . ASN A 1 292 ? 0.734 17.365 -11.083 1.00 91.62 292 ASN A N 1
ATOM 2331 C CA . ASN A 1 292 ? 0.911 18.354 -12.146 1.00 91.62 292 ASN A CA 1
ATOM 2332 C C . ASN A 1 292 ? 2.393 18.676 -12.382 1.00 91.62 292 ASN A C 1
ATOM 2334 O O . ASN A 1 292 ? 2.815 18.745 -13.534 1.00 91.62 292 ASN A O 1
ATOM 2338 N N . ASP A 1 293 ? 3.185 18.794 -11.315 1.00 92.81 293 ASP A N 1
ATOM 2339 C CA . ASP A 1 293 ? 4.622 19.065 -11.405 1.00 92.81 293 ASP A CA 1
ATOM 2340 C C . ASP A 1 293 ? 5.370 17.916 -12.098 1.00 92.81 293 ASP A C 1
ATOM 2342 O O . ASP A 1 293 ? 6.210 18.159 -12.963 1.00 92.81 293 ASP A O 1
ATOM 2346 N N . ARG A 1 294 ? 5.014 16.656 -11.806 1.00 92.06 294 ARG A N 1
ATOM 2347 C CA . ARG A 1 294 ? 5.569 15.486 -12.515 1.00 92.06 294 ARG A CA 1
ATOM 2348 C C . ARG A 1 294 ? 5.245 15.502 -14.006 1.00 92.06 294 ARG A C 1
ATOM 2350 O O . ARG A 1 294 ? 6.131 15.270 -14.820 1.00 92.06 294 ARG A O 1
ATOM 2357 N N . ILE A 1 295 ? 3.995 15.806 -14.364 1.00 93.25 295 ILE A N 1
ATOM 2358 C CA . ILE A 1 295 ? 3.578 15.919 -15.770 1.00 93.25 295 ILE A CA 1
ATOM 2359 C C . ILE A 1 295 ? 4.352 17.045 -16.468 1.00 93.25 295 ILE A C 1
ATOM 2361 O O . ILE A 1 295 ? 4.738 16.904 -17.627 1.00 93.25 295 ILE A O 1
ATOM 2365 N N . LEU A 1 296 ? 4.583 18.167 -15.782 1.00 95.00 296 LEU A N 1
ATOM 2366 C CA . LEU A 1 296 ? 5.355 19.281 -16.326 1.00 95.00 296 LEU A CA 1
ATOM 2367 C C . LEU A 1 296 ? 6.820 18.889 -16.568 1.00 95.00 296 LEU A C 1
ATOM 2369 O O . LEU A 1 296 ? 7.337 19.158 -17.650 1.00 95.00 296 LEU A O 1
ATOM 2373 N N . GLN A 1 297 ? 7.453 18.208 -15.612 1.00 94.31 297 GLN A N 1
ATOM 2374 C CA . GLN A 1 297 ? 8.822 17.698 -15.750 1.00 94.31 297 GLN A CA 1
ATOM 2375 C C . GLN A 1 297 ? 8.950 16.687 -16.895 1.00 94.31 297 GLN A C 1
ATOM 2377 O O . GLN A 1 297 ? 9.897 16.745 -17.674 1.00 94.31 297 GLN A O 1
ATOM 2382 N N . GLU A 1 298 ? 7.984 15.779 -17.041 1.00 95.12 298 GLU A N 1
ATOM 2383 C CA . GLU A 1 298 ? 7.980 14.803 -18.133 1.00 95.12 298 GLU A CA 1
ATOM 2384 C C . GLU A 1 298 ? 7.839 15.485 -19.500 1.00 95.12 298 GLU A C 1
ATOM 2386 O O . GLU A 1 298 ? 8.565 15.155 -20.436 1.00 95.12 298 GLU A O 1
ATOM 2391 N N . LYS A 1 299 ? 6.975 16.503 -19.606 1.00 95.31 299 LYS A N 1
ATOM 2392 C CA . LYS A 1 299 ? 6.858 17.321 -20.821 1.00 95.31 299 LYS A CA 1
ATOM 2393 C C . LYS A 1 299 ? 8.150 18.064 -21.150 1.00 95.31 299 LYS A C 1
ATOM 2395 O O . LYS A 1 299 ? 8.529 18.088 -22.316 1.00 95.31 299 LYS A O 1
ATOM 2400 N N . GLN A 1 300 ? 8.818 18.643 -20.151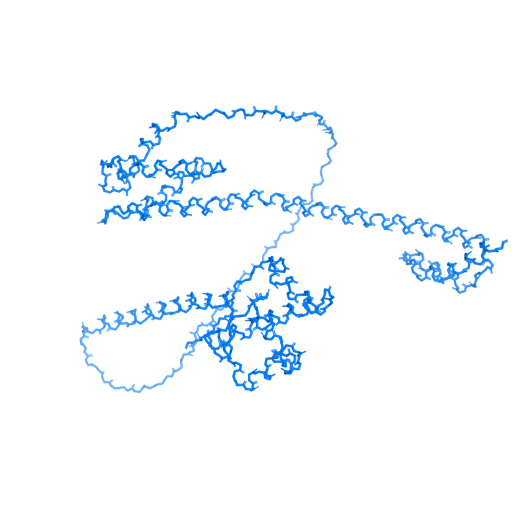 1.00 95.12 300 GLN A N 1
ATOM 2401 C CA . GLN A 1 300 ? 10.113 19.305 -20.339 1.00 95.12 300 GLN A CA 1
ATOM 2402 C C . GLN A 1 300 ? 11.163 18.319 -20.854 1.00 95.12 300 GLN A C 1
ATOM 2404 O O . GLN A 1 300 ? 11.795 18.591 -21.865 1.00 95.12 300 GLN A O 1
ATOM 2409 N N . LYS A 1 301 ? 11.258 17.129 -20.252 1.00 94.88 301 LYS A N 1
ATOM 2410 C CA . LYS A 1 301 ? 12.192 16.083 -20.689 1.00 94.88 301 LYS A CA 1
ATOM 2411 C C . LYS A 1 301 ? 11.928 15.609 -22.121 1.00 94.88 301 LYS A C 1
ATOM 2413 O O . LYS A 1 301 ? 12.867 15.365 -22.871 1.00 94.88 301 LYS A O 1
ATOM 2418 N N . ILE A 1 302 ? 10.658 15.469 -22.511 1.00 94.38 302 ILE A N 1
ATOM 2419 C CA . ILE A 1 302 ? 10.283 15.122 -23.891 1.00 94.38 302 ILE A CA 1
ATOM 2420 C C . ILE A 1 302 ? 10.704 16.229 -24.861 1.00 94.38 302 ILE A C 1
ATOM 2422 O O . ILE A 1 302 ? 11.163 15.929 -25.961 1.00 94.38 302 ILE A O 1
ATOM 2426 N N . GLU A 1 303 ? 10.532 17.495 -24.485 1.00 95.44 303 GLU A N 1
ATOM 2427 C CA . GLU A 1 303 ? 10.912 18.621 -25.337 1.00 95.44 303 GLU A CA 1
ATOM 2428 C C . GLU A 1 303 ? 12.435 18.741 -25.475 1.00 95.44 303 GLU A C 1
ATOM 2430 O O . GLU A 1 303 ? 12.934 18.876 -26.589 1.00 95.44 303 GLU A O 1
ATOM 2435 N N . GLU A 1 304 ? 13.178 18.570 -24.379 1.00 95.19 304 GLU A N 1
ATOM 2436 C CA . GLU A 1 304 ? 14.644 18.508 -24.384 1.00 95.19 304 GLU A CA 1
ATOM 2437 C C . GLU A 1 304 ? 15.167 17.349 -25.248 1.00 95.19 304 GLU A C 1
ATOM 2439 O O . GLU A 1 304 ? 16.093 17.537 -26.036 1.00 95.19 304 GLU A O 1
ATOM 2444 N N . ASP A 1 305 ? 14.556 16.160 -25.166 1.00 93.69 305 ASP A N 1
ATOM 2445 C CA . ASP A 1 305 ? 14.924 15.006 -26.000 1.00 93.69 305 ASP A CA 1
ATOM 2446 C C . ASP A 1 305 ? 14.635 15.260 -27.488 1.00 93.69 305 ASP A C 1
ATOM 2448 O O . ASP A 1 305 ? 15.438 14.907 -28.354 1.00 93.69 305 ASP A O 1
ATOM 2452 N N . LYS A 1 306 ? 13.519 15.924 -27.814 1.00 93.88 306 LYS A N 1
ATOM 2453 C CA . LYS A 1 306 ? 13.223 16.344 -29.192 1.00 93.88 306 LYS A CA 1
ATOM 2454 C C . LYS A 1 306 ? 14.234 17.362 -29.703 1.00 93.88 306 LYS A C 1
ATOM 2456 O O . LYS A 1 306 ? 14.703 17.224 -30.832 1.00 93.88 306 LYS A O 1
ATOM 2461 N N . GLU A 1 307 ? 14.567 18.370 -28.902 1.00 96.06 307 GLU A N 1
ATOM 2462 C CA . GLU A 1 307 ? 15.546 19.391 -29.270 1.00 96.06 307 GLU A CA 1
ATOM 2463 C C . GLU A 1 307 ? 16.932 18.768 -29.481 1.00 96.06 307 GLU A C 1
ATOM 2465 O O . GLU A 1 307 ? 17.570 19.011 -30.510 1.00 96.06 307 GLU A O 1
ATOM 2470 N N . TYR A 1 308 ? 17.357 17.889 -28.568 1.00 94.81 308 TYR A N 1
ATOM 2471 C CA . TYR A 1 308 ? 18.585 17.109 -28.701 1.00 94.81 308 TYR A CA 1
ATOM 2472 C C . TYR A 1 308 ? 18.581 16.282 -29.990 1.00 94.81 308 TYR A C 1
ATOM 2474 O O . TYR A 1 308 ? 19.542 16.339 -30.764 1.00 94.81 308 TYR A O 1
ATOM 2482 N N . LYS A 1 309 ? 17.480 15.572 -30.271 1.00 93.81 309 LYS A N 1
ATOM 2483 C CA . LYS A 1 309 ? 17.341 14.765 -31.485 1.00 93.81 309 LYS A CA 1
ATOM 2484 C C . LYS A 1 309 ? 17.469 15.603 -32.749 1.00 93.81 309 LYS A C 1
ATOM 2486 O O . LYS A 1 309 ? 18.246 15.261 -33.635 1.00 93.81 309 LYS A O 1
ATOM 2491 N N . LEU A 1 310 ? 16.757 16.726 -32.822 1.00 94.25 310 LEU A N 1
ATOM 2492 C CA . LEU A 1 310 ? 16.817 17.639 -33.965 1.00 94.25 310 LEU A CA 1
ATOM 2493 C C . LEU A 1 310 ? 18.219 18.221 -34.163 1.00 94.25 310 LEU A C 1
ATOM 2495 O O . LEU A 1 310 ? 18.692 18.304 -35.298 1.00 94.25 310 LEU A O 1
ATOM 2499 N N . LYS A 1 311 ? 18.897 18.592 -33.072 1.00 96.44 311 LYS A N 1
ATOM 2500 C CA . LYS A 1 311 ? 20.279 19.076 -33.115 1.00 96.44 311 LYS A CA 1
ATOM 2501 C C . LYS A 1 311 ? 21.222 18.010 -33.674 1.00 96.44 311 LYS A C 1
ATOM 2503 O O . LYS A 1 311 ? 22.010 18.319 -34.563 1.00 96.44 311 LYS A O 1
ATOM 2508 N N . LYS A 1 312 ? 21.108 16.763 -33.206 1.00 96.00 312 LYS A N 1
ATOM 2509 C CA . LYS A 1 312 ? 21.968 15.658 -33.650 1.00 96.00 312 LYS A CA 1
ATOM 2510 C C . LYS A 1 312 ? 21.702 15.252 -35.102 1.00 96.00 312 LYS A C 1
ATOM 2512 O O . LYS A 1 312 ? 22.648 15.038 -35.849 1.00 96.00 312 LYS A O 1
ATOM 2517 N N . ILE A 1 313 ? 20.437 15.231 -35.538 1.00 95.06 313 ILE A N 1
ATOM 2518 C CA . ILE A 1 313 ? 20.087 15.014 -36.955 1.00 95.06 313 ILE A CA 1
ATOM 2519 C C . ILE A 1 313 ? 20.746 16.081 -37.834 1.00 95.06 313 ILE A C 1
ATOM 2521 O O . ILE A 1 313 ? 21.306 15.748 -38.873 1.00 95.06 313 ILE A O 1
ATOM 2525 N N . ARG A 1 314 ? 20.705 17.356 -37.422 1.00 95.94 314 ARG A N 1
ATOM 2526 C CA . ARG A 1 314 ? 21.339 18.448 -38.173 1.00 95.94 314 ARG A CA 1
ATOM 2527 C C . ARG A 1 314 ? 22.851 18.256 -38.282 1.00 95.94 314 ARG A C 1
ATOM 2529 O O . ARG A 1 314 ? 23.381 18.340 -39.381 1.00 95.94 314 ARG A O 1
ATOM 2536 N N . GLU A 1 315 ? 23.512 17.947 -37.169 1.00 96.62 315 GLU A N 1
ATOM 2537 C CA . GLU A 1 315 ? 24.952 17.662 -37.125 1.00 96.62 315 GLU A CA 1
ATOM 2538 C C . GLU A 1 315 ? 25.334 16.517 -38.078 1.00 96.62 315 GLU A C 1
ATOM 2540 O O . GLU A 1 315 ? 26.256 16.646 -38.881 1.00 96.62 315 GLU A O 1
ATOM 2545 N N . TYR A 1 316 ? 24.580 15.418 -38.045 1.00 97.00 316 TYR A N 1
ATOM 2546 C CA . TYR A 1 316 ? 24.808 14.273 -38.921 1.00 97.00 316 TYR A CA 1
ATOM 2547 C C . TYR A 1 316 ? 24.548 14.576 -40.401 1.00 97.00 316 TYR A C 1
ATOM 2549 O O . TYR A 1 316 ? 25.309 14.118 -41.252 1.00 97.00 316 TYR A O 1
ATOM 2557 N N . MET A 1 317 ? 23.509 15.352 -40.723 1.00 94.31 317 MET A N 1
ATOM 2558 C CA . MET A 1 317 ? 23.240 15.792 -42.097 1.00 94.31 317 MET A CA 1
ATOM 2559 C C . MET A 1 317 ? 24.368 16.683 -42.628 1.00 94.31 317 MET A C 1
ATOM 2561 O O . MET A 1 317 ? 24.865 16.447 -43.723 1.00 94.31 317 MET A O 1
ATOM 2565 N N . GLU A 1 318 ? 24.836 17.649 -41.831 1.00 96.44 318 GLU A N 1
ATOM 2566 C CA . GLU A 1 318 ? 25.962 18.512 -42.207 1.00 96.44 318 GLU A CA 1
ATOM 2567 C C . GLU A 1 318 ? 27.251 17.711 -42.449 1.00 96.44 318 GLU A C 1
ATOM 2569 O O . GLU A 1 318 ? 28.009 18.020 -43.371 1.00 96.44 318 GLU A O 1
ATOM 2574 N N . PHE A 1 319 ? 27.510 16.676 -41.642 1.00 96.81 319 PHE A N 1
ATOM 2575 C CA . PHE A 1 319 ? 28.651 15.784 -41.847 1.00 96.81 319 PHE A CA 1
ATOM 2576 C C . PHE A 1 319 ? 28.513 14.952 -43.130 1.00 96.81 319 PHE A C 1
ATOM 2578 O O . PHE A 1 319 ? 29.478 14.841 -43.891 1.00 96.81 319 PHE A O 1
ATOM 2585 N N . LEU A 1 320 ? 27.324 14.393 -43.378 1.00 95.56 320 LEU A N 1
ATOM 2586 C CA . LEU A 1 320 ? 27.020 13.596 -44.568 1.00 95.56 320 LEU A CA 1
ATOM 2587 C C . LEU A 1 320 ? 27.174 14.414 -45.857 1.00 95.56 320 LEU A C 1
ATOM 2589 O O . LEU A 1 320 ? 27.728 13.907 -46.832 1.00 95.56 320 LEU A O 1
ATOM 2593 N N . ASP A 1 321 ? 26.720 15.669 -45.853 1.00 95.56 321 ASP A N 1
ATOM 2594 C CA . ASP A 1 321 ? 26.828 16.573 -47.001 1.00 95.56 321 ASP A CA 1
ATOM 2595 C C . ASP A 1 321 ? 28.289 16.919 -47.318 1.00 95.56 321 ASP A C 1
ATOM 2597 O O . ASP A 1 321 ? 28.684 16.945 -48.484 1.00 95.56 321 ASP A O 1
ATOM 2601 N N . LYS A 1 322 ? 29.111 17.152 -46.285 1.00 96.94 322 LYS A N 1
ATOM 2602 C CA . LYS A 1 322 ? 30.534 17.495 -46.444 1.00 96.94 322 LYS A CA 1
ATOM 2603 C C . LYS A 1 322 ? 31.404 16.320 -46.882 1.00 96.94 322 LYS A C 1
ATOM 2605 O O . LYS A 1 322 ? 32.374 16.552 -47.591 1.00 96.94 322 LYS A O 1
ATOM 2610 N N . ASN A 1 323 ? 31.070 15.100 -46.460 1.00 96.75 323 ASN A N 1
ATOM 2611 C CA . ASN A 1 323 ? 31.907 13.908 -46.645 1.00 96.75 323 ASN A CA 1
ATOM 2612 C C . ASN A 1 323 ? 31.162 12.809 -47.409 1.00 96.75 323 ASN A C 1
ATOM 2614 O O . ASN A 1 323 ? 31.198 11.626 -47.053 1.00 96.75 323 ASN A O 1
ATOM 2618 N N . SER A 1 324 ? 30.393 13.200 -48.425 1.00 95.50 324 SER A N 1
ATOM 2619 C CA . SER A 1 324 ? 29.445 12.310 -49.095 1.00 95.50 324 SER A CA 1
ATOM 2620 C C . SER A 1 324 ? 30.113 11.083 -49.735 1.00 95.50 324 SER A C 1
ATOM 2622 O O . SER A 1 324 ? 29.478 10.042 -49.899 1.00 95.50 324 SER A O 1
ATOM 2624 N N . GLU A 1 325 ? 31.386 11.178 -50.096 1.00 96.19 325 GLU A N 1
ATOM 2625 C CA . GLU A 1 325 ? 32.221 10.122 -50.666 1.00 96.19 325 GLU A CA 1
ATOM 2626 C C . GLU A 1 325 ? 32.554 8.996 -49.680 1.00 96.19 325 GLU A C 1
ATOM 2628 O O . GLU A 1 325 ? 32.806 7.874 -50.116 1.00 96.19 325 GLU A O 1
ATOM 2633 N N . LEU A 1 326 ? 32.481 9.249 -48.367 1.00 95.88 326 LEU A N 1
ATOM 2634 C CA . LEU A 1 326 ? 32.712 8.232 -47.333 1.00 95.88 326 LEU A CA 1
ATOM 2635 C C . LEU A 1 326 ? 31.544 7.248 -47.180 1.00 95.88 326 LEU A C 1
ATOM 2637 O O . LEU A 1 326 ? 31.651 6.267 -46.444 1.00 95.88 326 LEU A O 1
ATOM 2641 N N . PHE A 1 327 ? 30.417 7.510 -47.843 1.00 97.06 327 PHE A N 1
ATOM 2642 C CA . PHE A 1 327 ? 29.190 6.734 -47.704 1.00 97.06 327 PHE A CA 1
ATOM 2643 C C . PHE A 1 327 ? 28.808 6.064 -49.022 1.00 97.06 327 PHE A C 1
ATOM 2645 O O . PHE A 1 327 ? 28.715 6.705 -50.074 1.00 97.06 327 PHE A O 1
ATOM 2652 N N . SER A 1 328 ? 28.497 4.772 -48.953 1.00 97.62 328 SER A N 1
ATOM 2653 C CA . SER A 1 328 ? 27.934 4.032 -50.080 1.00 97.62 328 SER A CA 1
ATOM 2654 C C . SER A 1 328 ? 26.532 4.539 -50.446 1.00 97.62 328 SER A C 1
ATOM 2656 O O . SER A 1 328 ? 25.819 5.138 -49.636 1.00 97.62 328 SER A O 1
ATOM 2658 N N . ALA A 1 329 ? 26.091 4.270 -51.680 1.00 96.12 329 ALA A N 1
ATOM 2659 C CA . ALA A 1 329 ? 24.748 4.647 -52.132 1.00 96.12 329 ALA A CA 1
ATOM 2660 C C . ALA A 1 329 ? 23.636 4.018 -51.270 1.00 96.12 329 ALA A C 1
ATOM 2662 O O . ALA A 1 329 ? 22.608 4.650 -51.034 1.00 96.12 329 ALA A O 1
ATOM 2663 N N . PHE A 1 330 ? 23.857 2.796 -50.777 1.00 97.19 330 PHE A N 1
ATOM 2664 C CA . PHE A 1 330 ? 22.919 2.103 -49.899 1.00 97.19 330 PHE A CA 1
ATOM 2665 C C . PHE A 1 330 ? 22.799 2.797 -48.536 1.00 97.19 330 PHE A C 1
ATOM 2667 O O . PHE A 1 330 ? 21.691 3.132 -48.120 1.00 97.19 330 PHE A O 1
ATOM 2674 N N . GLU A 1 331 ? 23.926 3.104 -47.888 1.00 97.12 331 GLU A N 1
ATOM 2675 C CA . GLU A 1 331 ? 23.939 3.787 -46.588 1.00 97.12 331 GLU A CA 1
ATOM 2676 C C . GLU A 1 331 ? 23.275 5.164 -46.659 1.00 97.12 331 GLU A C 1
ATOM 2678 O O . GLU A 1 331 ? 22.517 5.520 -45.765 1.00 97.12 331 GLU A O 1
ATOM 2683 N N . LYS A 1 332 ? 23.480 5.924 -47.744 1.00 96.12 332 LYS A N 1
ATOM 2684 C CA . LYS A 1 332 ? 22.799 7.217 -47.944 1.00 96.12 332 LYS A CA 1
ATOM 2685 C C . LYS A 1 332 ? 21.277 7.068 -47.939 1.00 96.12 332 LYS A C 1
ATOM 2687 O O . LYS A 1 332 ? 20.582 7.848 -47.292 1.00 96.12 332 LYS A O 1
ATOM 2692 N N . VAL A 1 333 ? 20.752 6.054 -48.630 1.00 96.31 333 VAL A N 1
ATOM 2693 C CA . VAL A 1 333 ? 19.306 5.779 -48.666 1.00 96.31 333 VAL A CA 1
ATOM 2694 C C . VAL A 1 333 ? 18.785 5.369 -47.287 1.00 96.31 333 VAL A C 1
ATOM 2696 O O . VAL A 1 333 ? 17.692 5.787 -46.901 1.00 96.31 333 VAL A O 1
ATOM 2699 N N . GLU A 1 334 ? 19.542 4.572 -46.531 1.00 97.25 334 GLU A N 1
ATOM 2700 C CA . GLU A 1 334 ? 19.162 4.192 -45.168 1.00 97.25 334 GLU A CA 1
ATOM 2701 C C . GLU A 1 334 ? 19.184 5.376 -44.200 1.00 97.25 334 GLU A C 1
ATOM 2703 O O . GLU A 1 334 ? 18.216 5.577 -43.470 1.00 97.25 334 GLU A O 1
ATOM 2708 N N . LEU A 1 335 ? 20.219 6.215 -44.250 1.00 96.12 335 LEU A N 1
ATOM 2709 C CA . LEU A 1 335 ? 20.333 7.411 -43.417 1.00 96.12 335 LEU A CA 1
ATOM 2710 C C . LEU A 1 335 ? 19.165 8.376 -43.638 1.00 96.12 335 LEU A C 1
ATOM 2712 O O . LEU A 1 335 ? 18.558 8.827 -42.669 1.00 96.12 335 LEU A O 1
ATOM 2716 N N . VAL A 1 336 ? 18.760 8.613 -44.891 1.00 94.88 336 VAL A N 1
ATOM 2717 C CA . VAL A 1 336 ? 17.563 9.419 -45.191 1.00 94.88 336 VAL A CA 1
ATOM 2718 C C . VAL A 1 336 ? 16.308 8.820 -44.546 1.00 94.88 336 VAL A C 1
ATOM 2720 O O . VAL A 1 336 ? 15.510 9.554 -43.958 1.00 94.88 336 VAL A O 1
ATOM 2723 N N . LYS A 1 337 ? 16.135 7.491 -44.596 1.00 96.12 337 LYS A N 1
ATOM 2724 C CA . LYS A 1 337 ? 15.002 6.816 -43.940 1.00 96.12 337 LYS A CA 1
ATOM 2725 C C . LYS A 1 337 ? 15.056 6.952 -42.417 1.00 96.12 337 LYS A C 1
ATOM 2727 O O . LYS A 1 337 ? 14.010 7.168 -41.806 1.00 96.12 337 LYS A O 1
ATOM 2732 N N . TYR A 1 338 ? 16.233 6.829 -41.804 1.00 96.94 338 TYR A N 1
ATOM 2733 C CA . TYR A 1 338 ? 16.395 6.971 -40.356 1.00 96.94 338 TYR A CA 1
ATOM 2734 C C . TYR A 1 338 ? 16.115 8.403 -39.894 1.00 96.94 338 TYR A C 1
ATOM 2736 O O . TYR A 1 338 ? 15.355 8.594 -38.946 1.00 96.94 338 TYR A O 1
ATOM 2744 N N . PHE A 1 339 ? 16.596 9.418 -40.617 1.00 94.69 339 PHE A N 1
ATOM 2745 C CA . PHE A 1 339 ? 16.311 10.820 -40.298 1.00 94.69 339 PHE A CA 1
ATOM 2746 C C . PHE A 1 339 ? 14.838 11.189 -40.459 1.00 94.69 339 PHE A C 1
ATOM 2748 O O . PHE A 1 339 ? 14.293 11.875 -39.598 1.00 94.69 339 PHE A O 1
ATOM 2755 N N . GLN A 1 340 ? 14.160 10.684 -41.495 1.00 93.50 340 GLN A N 1
ATOM 2756 C CA . GLN A 1 340 ? 12.711 10.876 -41.656 1.00 93.50 340 GLN A CA 1
ATOM 2757 C C . GLN A 1 340 ? 11.904 10.268 -40.501 1.00 93.50 340 GLN A C 1
ATOM 2759 O O . GLN A 1 340 ? 10.844 10.785 -40.152 1.00 93.50 340 GLN A O 1
ATOM 2764 N N . LYS A 1 341 ? 12.402 9.182 -39.899 1.00 94.50 341 LYS A N 1
ATOM 2765 C CA . LYS A 1 341 ? 11.791 8.532 -38.730 1.00 94.50 341 LYS A CA 1
ATOM 2766 C C . LYS A 1 341 ? 12.259 9.112 -37.389 1.00 94.50 341 LYS A C 1
ATOM 2768 O O . LYS A 1 341 ? 11.687 8.759 -36.362 1.00 94.50 341 LYS A O 1
ATOM 2773 N N . GLY A 1 342 ? 13.273 9.979 -37.385 1.00 91.94 342 GLY A N 1
ATOM 2774 C CA . GLY A 1 342 ? 13.906 10.493 -36.169 1.00 91.94 342 GLY A CA 1
ATOM 2775 C C . GLY A 1 342 ? 14.684 9.435 -35.375 1.00 91.94 342 GLY A C 1
ATOM 2776 O O . GLY A 1 342 ? 14.866 9.596 -34.168 1.00 91.94 342 GLY A O 1
ATOM 2777 N N . ASP A 1 343 ? 15.109 8.348 -36.024 1.00 94.94 343 ASP A N 1
ATOM 2778 C CA . ASP A 1 343 ? 15.787 7.228 -35.370 1.00 94.94 343 ASP A CA 1
ATOM 2779 C C . ASP A 1 343 ? 17.307 7.428 -35.383 1.00 94.94 343 ASP A C 1
ATOM 2781 O O . ASP A 1 343 ? 17.989 7.183 -36.379 1.00 94.94 343 ASP A O 1
ATOM 2785 N N . LEU A 1 344 ? 17.836 7.940 -34.273 1.00 93.88 344 LEU A N 1
ATOM 2786 C CA . LEU A 1 344 ? 19.244 8.316 -34.166 1.00 93.88 344 LEU A CA 1
ATOM 2787 C C . LEU A 1 344 ? 20.187 7.146 -33.914 1.00 93.88 344 LEU A C 1
ATOM 2789 O O . LEU A 1 344 ? 21.356 7.250 -34.261 1.00 93.88 344 LEU A O 1
ATOM 2793 N N . ILE A 1 345 ? 19.713 6.055 -33.317 1.00 95.50 345 ILE A N 1
ATOM 2794 C CA . ILE A 1 345 ? 20.569 4.922 -32.944 1.00 95.50 345 ILE A CA 1
ATOM 2795 C C . ILE A 1 345 ? 21.168 4.238 -34.186 1.00 95.50 345 ILE A C 1
ATOM 2797 O O . ILE A 1 345 ? 22.394 4.143 -34.276 1.00 95.50 345 ILE A O 1
ATOM 2801 N N . PRO A 1 346 ? 20.369 3.794 -35.177 1.00 95.75 346 PRO A N 1
ATOM 2802 C CA . PRO A 1 346 ? 20.922 3.174 -36.375 1.00 95.75 346 PRO A CA 1
ATOM 2803 C C . PRO A 1 346 ? 21.656 4.188 -37.261 1.00 95.75 346 PRO A C 1
ATOM 2805 O O . PRO A 1 346 ? 22.640 3.830 -37.902 1.00 95.75 346 PRO A O 1
ATOM 2808 N N . ALA A 1 347 ? 21.236 5.459 -37.266 1.00 96.25 347 ALA A N 1
ATOM 2809 C CA . ALA A 1 347 ? 21.961 6.510 -37.978 1.00 96.25 347 ALA A CA 1
ATOM 2810 C C . ALA A 1 347 ? 23.361 6.739 -37.380 1.00 96.25 347 ALA A C 1
ATOM 2812 O O . ALA A 1 347 ? 24.347 6.783 -38.117 1.00 96.25 347 ALA A O 1
ATOM 2813 N N . GLY A 1 348 ? 23.457 6.814 -36.050 1.00 95.88 348 GLY A N 1
ATOM 2814 C CA . GLY A 1 348 ? 24.713 6.959 -35.317 1.00 95.88 348 GLY A CA 1
ATOM 2815 C C . GLY A 1 348 ? 25.663 5.790 -35.568 1.00 95.88 348 GLY A C 1
ATOM 2816 O O . GLY A 1 348 ? 26.831 6.014 -35.869 1.00 95.88 348 GLY A O 1
ATOM 2817 N N . ALA A 1 349 ? 25.153 4.555 -35.598 1.00 97.31 349 ALA A N 1
ATOM 2818 C CA . ALA A 1 349 ? 25.958 3.367 -35.895 1.00 97.31 349 ALA A CA 1
ATOM 2819 C C . ALA A 1 349 ? 26.656 3.410 -37.273 1.00 97.31 349 ALA A C 1
ATOM 2821 O O . ALA A 1 349 ? 27.710 2.802 -37.447 1.00 97.31 349 ALA A O 1
ATOM 2822 N N . ILE A 1 350 ? 26.090 4.132 -38.247 1.00 96.94 350 ILE A N 1
ATOM 2823 C CA . ILE A 1 350 ? 26.654 4.281 -39.598 1.00 96.94 350 ILE A CA 1
ATOM 2824 C C . ILE A 1 350 ? 27.580 5.506 -39.698 1.00 96.94 350 ILE A C 1
ATOM 2826 O O . ILE A 1 350 ? 28.569 5.464 -40.439 1.00 96.94 350 ILE A O 1
ATOM 2830 N N . ILE A 1 351 ? 27.240 6.602 -39.008 1.00 96.31 351 ILE A N 1
ATOM 2831 C CA . ILE A 1 351 ? 27.902 7.910 -39.143 1.00 96.31 351 ILE A CA 1
ATOM 2832 C C . ILE A 1 351 ? 29.058 8.084 -38.157 1.00 96.31 351 ILE A C 1
ATOM 2834 O O . ILE A 1 351 ? 30.130 8.524 -38.565 1.00 96.31 351 ILE A O 1
ATOM 2838 N N . GLU A 1 352 ? 28.884 7.728 -36.884 1.00 96.44 352 GLU A N 1
ATOM 2839 C CA . GLU A 1 352 ? 29.872 8.006 -35.832 1.00 96.44 352 GLU A CA 1
ATOM 2840 C C . GLU A 1 352 ? 31.240 7.349 -36.075 1.00 96.44 352 GLU A C 1
ATOM 2842 O O . GLU A 1 352 ? 32.247 8.041 -35.908 1.00 96.44 352 GLU A O 1
ATOM 2847 N N . PRO A 1 353 ? 31.339 6.088 -36.552 1.00 97.19 353 PRO A N 1
ATOM 2848 C CA . PRO A 1 353 ? 32.637 5.501 -36.888 1.00 97.19 353 PRO A CA 1
ATOM 2849 C C . PRO A 1 353 ? 33.372 6.276 -37.987 1.00 97.19 353 PRO A C 1
ATOM 2851 O O . PRO A 1 353 ? 34.595 6.377 -37.9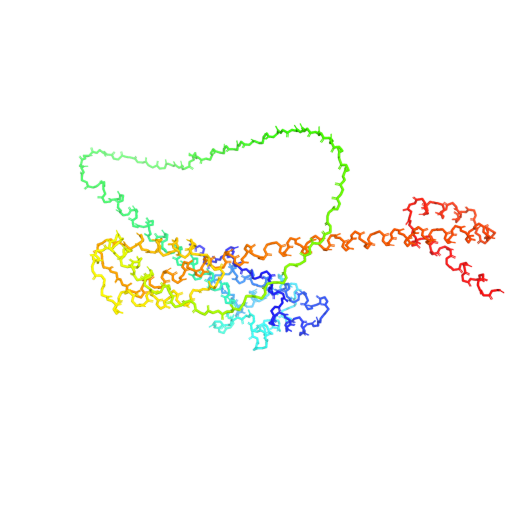53 1.00 97.19 353 PRO A O 1
ATOM 2854 N N . LYS A 1 354 ? 32.627 6.849 -38.945 1.00 96.25 354 LYS A N 1
ATOM 2855 C CA . LYS A 1 354 ? 33.187 7.631 -40.054 1.00 96.25 354 LYS A CA 1
ATOM 2856 C C . LYS A 1 354 ? 33.610 9.027 -39.607 1.00 96.25 354 LYS A C 1
ATOM 2858 O O . LYS A 1 354 ? 34.676 9.480 -40.013 1.00 96.25 354 LYS A O 1
ATOM 2863 N N . MET A 1 355 ? 32.822 9.673 -38.742 1.00 94.69 355 MET A N 1
ATOM 2864 C CA . MET A 1 355 ? 33.208 10.934 -38.093 1.00 94.69 355 MET A CA 1
ATOM 2865 C C . MET A 1 355 ? 34.529 10.772 -37.336 1.00 94.69 355 MET A C 1
ATOM 2867 O O . MET A 1 355 ? 35.459 11.536 -37.568 1.00 94.69 355 MET A O 1
ATOM 2871 N N . ALA A 1 356 ? 34.657 9.708 -36.536 1.00 93.94 356 ALA A N 1
ATOM 2872 C CA . ALA A 1 356 ? 35.871 9.435 -35.771 1.00 93.94 356 ALA A CA 1
ATOM 2873 C C . ALA A 1 356 ? 37.119 9.234 -36.653 1.00 93.94 356 ALA A C 1
ATOM 2875 O O . ALA A 1 356 ? 38.209 9.645 -36.266 1.00 93.94 356 ALA A O 1
ATOM 2876 N N . THR A 1 357 ? 36.988 8.628 -37.841 1.00 92.44 357 THR A N 1
ATOM 2877 C CA . THR A 1 357 ? 38.111 8.515 -38.794 1.00 92.44 357 THR A CA 1
ATOM 2878 C C . THR A 1 357 ? 38.511 9.838 -39.436 1.00 92.44 357 THR A C 1
ATOM 2880 O O . THR A 1 357 ? 39.683 9.996 -39.758 1.00 92.44 357 THR A O 1
ATOM 2883 N N . VAL A 1 358 ? 37.573 10.769 -39.632 1.00 90.06 358 VAL A N 1
ATOM 2884 C CA . VAL A 1 358 ? 37.868 12.094 -40.202 1.00 90.06 358 VAL A CA 1
ATOM 2885 C C . VAL A 1 358 ? 38.522 13.001 -39.162 1.00 90.06 358 VAL A C 1
ATOM 2887 O O . VAL A 1 358 ? 39.460 13.704 -39.501 1.00 90.06 358 VAL A O 1
ATOM 2890 N N . ASP A 1 359 ? 38.105 12.927 -37.895 1.00 80.62 359 ASP A N 1
ATOM 2891 C CA . ASP A 1 359 ? 38.690 13.727 -36.804 1.00 80.62 359 ASP A CA 1
ATOM 2892 C C . ASP A 1 359 ? 40.138 13.323 -36.438 1.00 80.62 359 ASP A C 1
ATOM 2894 O O . ASP A 1 359 ? 40.823 14.045 -35.712 1.00 80.62 359 ASP A O 1
ATOM 2898 N N . LEU A 1 360 ? 40.613 12.162 -36.908 1.00 65.25 360 LEU A N 1
ATOM 2899 C CA . LEU A 1 360 ? 41.980 11.661 -36.697 1.00 65.25 360 LEU A CA 1
ATOM 2900 C C . LEU A 1 360 ? 42.974 12.076 -37.800 1.00 65.25 360 LEU A C 1
ATOM 2902 O O . LEU A 1 360 ? 44.172 11.823 -37.644 1.00 65.25 360 LEU A O 1
ATOM 2906 N N . ILE A 1 361 ? 42.488 12.661 -38.901 1.00 51.31 361 ILE A N 1
ATOM 2907 C CA . ILE A 1 361 ? 43.264 13.106 -40.073 1.00 51.31 361 ILE A CA 1
ATOM 2908 C C . ILE A 1 361 ? 43.386 14.628 -40.033 1.00 51.31 361 ILE A C 1
ATOM 2910 O O . ILE A 1 361 ? 44.514 15.121 -40.271 1.00 51.31 361 ILE A O 1
#

Radius of gyration: 36.2 Å; chains: 1; bounding box: 100×80×90 Å

Sequence (361 aa):
MKTNIDYYPHKSEAHRHAKFKTLRSMYGNSNEGWAAEGRFWALNNLIASADNCQLDLTKKRNMGSCADELGMSIEDFSTFISVLSGEDVDLLSEISPGIFTTETVQETYSSVYSERKRAKKKYEDSKKEVNSTTSEEKTDFSEENSETSLENLYKVKGSEVKGMEGNKKEVNEKKKLPTSPLPQTSFANTPNSKTSTSHLGFVKNLFAEHTRIRDPNLTTHVEPILKFFEQIPEHLTEIDINQCILSSFEKLSRDKGVKMDYLLENIQRNVTAKHELVLEKMKEPLLKQAKNDRILQEKQKIEEDKEYKLKKIREYMEFLDKNSELFSAFEKVELVKYFQKGDLIPAGAIIEPKMATVDLI

Foldseek 3Di:
DAQADPDFDDDPCPCVDQLLVLQLVVLDVDVRSVLLVVLLVQVQVVLRNDGNSKQQQVDVVSLVVSCVSSVHDSVVSVVSVCSCCDPSNVQWDDPDVRIIHGPRSNVVSVVVVVVVVVVVVVVVVVVVVVVVVPPPDDDDDDDDDDDDDDDDDDDDDDDDDDDDDDDDDDDDDDDDDDDDDDDDDDDDDDDDPPCLVVLQVVQQVLCCPLELCNDDDCPPRPVVVSVVVVVQDPLDDPVQLVVQLSVLSNPDDHPPDDDRVSSSVSSVVSSVVSVVVSVVVVCVVVVVVVVVVVVVVVVVVVVVVVVVLVVVLVVQVVQCVVPVVVDDPVLVVVLVVCVVVSNVPVNCVRRVVVVVVVVVD